Protein 4PAK (pdb70)

Foldseek 3Di:
DDQAEEEEAQFDCPFLVVLLVVLLQVLLCVLVVNSYGYYYYYNQDVHFDLNVVVCCQVPVDPKYKFKCANVCVQQVVCLLQFAWPLAPAPVLSVLCLVDDNVVVSQVSCQVRFKRFLGKAFFFQKWFFAPDEDFFLQVQAPFEEENHPNVVLQSVLSNYHYDYTPSCPLVCLQVPVGGDYMGALRRCVRVVCLVRTQYIEPLSTHTIMMTMMGNVVLVPDDPSSNVSSSVSSVSSRVSSVVRSVVSVVCRVVVSVVSHYYHHDHDNVRSVVSSVVVVVVVCVVPPPVSSVVSNVRD

Sequence (296 aa):
AAQTTRINISTAQNSHQGVAIDTFAKEVEKRTGGRYKVQTFYNAALGAERESVEAVQLGTHELTFSSSGPIPNFVPETKILDVPFLFRDKAHARAVLDGPPPIGQQELLTRFDDGKGFKALAWAENGFRHSNSSKRAVKEPGDLKGLKRTENPVHIAAYKGFGIVTTPAFSEVFTALQQGTTVDGQENPLSVIISAKFDQVQKHLTLTGHVYSPALFLNKALFDKLPAADQQAFIDAARQGAKLNRARVDEDDAKGVADLRAKGTVIDNIDKARFVAALAPVVNAQQFEKQFGKAALEQIRSSAQ

Nearest PDB structures (foldseek):
  4n8y-assembly2_B  TM=9.421E-01  e=9.929E-27  Bradyrhizobium sp. BTAi1
  4ovr-assembly2_B  TM=9.294E-01  e=2.427E-26  Xanthobacter autotrophicus Py2
  9dtl-assembly1_A  TM=9.501E-01  e=6.180E-24  Pseudomonas aeruginosa PAO1
  9dsy-assembly1_A  TM=9.178E-01  e=9.953E-24  Pseudomonas aeruginosa PAO1
  4nf0-assembly7_G  TM=9.194E-01  e=3.031E-21  Pseudomonas aeruginosa PAO1

InterPro domains:
  IPR004682 TRAP transporter solute receptor, DctP family [PIRSF006470] (29-334)
  IPR004682 TRAP transporter solute receptor, DctP family [TIGR00787] (44-294)
  IPR018389 TRAP transporter solute receptor DctP [PF03480] (43-322)
  IPR018389 TRAP transporter solute receptor DctP [PTHR33376] (13-334)
  IPR038404 TRAP transporter solute receptor DctP superfamily [G3DSA:3.40.190.170] (33-335)

Structure (mmCIF, N/CA/C/O backbone):
data_4PAK
#
_entry.id   4PAK
#
_cell.length_a   78.023
_cell.length_b   78.023
_cell.length_c   110.477
_cell.angle_alpha   90.000
_cell.angle_beta   90.000
_cell.angle_gamma   120.000
#
_symmetry.space_group_name_H-M   'P 32 2 1'
#
loop_
_entity.id
_entity.type
_entity.pdbx_description
1 polymer 'TRAP dicarboxylate transporter, DctP subunit'
2 non-polymer 'SULFATE ION'
3 non-polymer PANTOATE
4 water water
#
loop_
_atom_site.group_PDB
_atom_site.id
_atom_site.type_symbol
_atom_site.label_atom_id
_atom_site.label_alt_id
_atom_site.label_comp_id
_atom_site.label_asym_id
_atom_site.label_entity_id
_atom_site.label_seq_id
_atom_site.pdbx_PDB_ins_code
_atom_site.Cartn_x
_atom_site.Cartn_y
_atom_site.Cartn_z
_atom_site.occupancy
_atom_site.B_iso_or_equiv
_atom_site.auth_seq_id
_atom_site.auth_comp_id
_atom_site.auth_asym_id
_atom_site.auth_atom_id
_atom_site.pdbx_PDB_model_num
ATOM 17 N N . ALA A 1 24 ? -33.463 45.168 45.958 1.00 36.06 33 ALA A N 1
ATOM 18 C CA . ALA A 1 24 ? -32.365 46.129 45.921 1.00 35.84 33 ALA A CA 1
ATOM 19 C C . ALA A 1 24 ? -31.394 45.832 44.784 1.00 35.69 33 ALA A C 1
ATOM 20 O O . ALA A 1 24 ? -30.998 44.685 44.571 1.00 32.97 33 ALA A O 1
ATOM 27 N N . ALA A 1 25 ? -31.009 46.878 44.060 1.00 30.33 34 ALA A N 1
ATOM 28 C CA . ALA A 1 25 ? -30.055 46.736 42.972 1.00 32.91 34 ALA A CA 1
ATOM 29 C C . ALA A 1 25 ? -28.689 46.354 43.526 1.00 28.66 34 ALA A C 1
ATOM 30 O O . ALA A 1 25 ? -28.272 46.843 44.578 1.00 30.15 34 ALA A O 1
ATOM 37 N N . GLN A 1 26 ? -28.035 45.424 42.863 1.00 26.24 35 GLN A N 1
ATOM 38 C CA . GLN A 1 26 ? -26.640 45.102 43.108 1.00 21.37 35 GLN A CA 1
ATOM 39 C C . GLN A 1 26 ? -25.831 46.411 43.024 1.00 24.92 35 GLN A C 1
ATOM 40 O O . GLN A 1 26 ? -26.052 47.194 42.130 1.00 27.91 35 GLN A O 1
ATOM 48 N N . THR A 1 27 ? -24.932 46.653 43.994 1.00 17.74 36 THR A N 1
ATOM 49 C CA . THR A 1 27 ? -24.034 47.797 43.959 1.00 17.91 36 THR A CA 1
ATOM 50 C C . THR A 1 27 ? -22.771 47.390 43.232 1.00 15.01 36 THR A C 1
ATOM 51 O O . THR A 1 27 ? -22.142 46.395 43.580 1.00 17.49 36 THR A O 1
ATOM 62 N N . THR A 1 28 ? -22.398 48.163 42.223 1.00 16.05 37 THR A N 1
ATOM 63 C CA . THR A 1 28 ? -21.189 47.897 41.464 1.00 16.01 37 THR A CA 1
ATOM 64 C C . THR A 1 28 ? -20.133 48.941 41.796 1.00 16.39 37 THR A C 1
ATOM 65 O O . THR A 1 28 ? -20.420 50.137 41.867 1.00 17.78 37 THR A O 1
ATOM 93 N N . ARG A 1 30 ? -15.660 49.780 41.205 1.00 9.80 39 ARG A N 1
ATOM 94 C CA . ARG A 1 30 ? -14.572 49.594 40.259 1.00 9.24 39 ARG A CA 1
ATOM 95 C C . ARG A 1 30 ? -13.249 49.573 41.000 1.00 8.53 39 ARG A C 1
ATOM 96 O O . ARG A 1 30 ? -13.038 50.367 41.923 1.00 9.00 39 ARG A O 1
ATOM 117 N N . ILE A 1 31 ? -12.361 48.680 40.574 1.00 8.06 40 ILE A N 1
ATOM 118 C CA . ILE A 1 31 ? -11.003 48.600 41.095 1.00 7.39 40 ILE A CA 1
ATOM 119 C C . ILE A 1 31 ? -10.060 48.504 39.906 1.00 7.04 40 ILE A C 1
ATOM 120 O O . ILE A 1 31 ? -10.385 47.860 38.890 1.00 7.47 40 ILE A O 1
ATOM 136 N N . ASN A 1 32 ? -8.898 49.143 40.019 1.00 6.55 41 ASN A N 1
ATOM 137 C CA . ASN A 1 32 ? -7.914 49.110 38.934 1.00 6.21 41 ASN A CA 1
ATOM 138 C C . ASN A 1 32 ? -6.507 48.853 39.433 1.00 5.49 41 ASN A C 1
ATOM 139 O O . ASN A 1 32 ? -6.215 48.956 40.628 1.00 6.00 41 ASN A O 1
ATOM 150 N N . ILE A 1 33 ? -5.649 48.524 38.466 1.00 5.35 42 ILE A N 1
ATOM 151 C CA . ILE A 1 33 ? -4.220 48.342 38.633 1.00 4.91 42 ILE A CA 1
ATOM 152 C C . ILE A 1 33 ? -3.513 48.921 37.410 1.00 5.41 42 ILE A C 1
ATOM 153 O O . ILE A 1 33 ? -4.121 49.178 36.370 1.00 5.89 42 ILE A O 1
ATOM 169 N N . SER A 1 34 ? -2.202 49.069 37.552 1.00 5.11 43 SER A N 1
ATOM 170 C CA . SER A 1 34 ? -1.347 49.581 36.488 1.00 5.38 43 SER A CA 1
ATOM 171 C C . SER A 1 34 ? -0.711 48.479 35.656 1.00 6.31 43 SER A C 1
ATOM 172 O O . SER A 1 34 ? -0.075 48.788 34.638 1.00 7.23 43 SER A O 1
ATOM 180 N N . THR A 1 35 ? -0.935 47.228 36.032 1.00 6.00 44 THR A N 1
ATOM 181 C CA . THR A 1 35 ? -0.318 46.070 35.393 1.00 6.33 44 THR A CA 1
ATOM 182 C C . THR A 1 35 ? -1.390 45.245 34.674 1.00 5.29 44 THR A C 1
ATOM 183 O O . THR A 1 35 ? -2.576 45.574 34.660 1.00 6.56 44 THR A O 1
ATOM 194 N N . ALA A 1 36 ? -0.951 44.165 34.047 1.00 6.22 45 ALA A N 1
ATOM 195 C CA . ALA A 1 36 ? -1.811 43.350 33.194 1.00 7.17 45 ALA A CA 1
ATOM 196 C C . ALA A 1 36 ? -2.769 42.469 33.995 1.00 6.61 45 ALA A C 1
ATOM 197 O O . ALA A 1 36 ? -2.490 42.083 35.108 1.00 7.09 45 ALA A O 1
ATOM 204 N N . GLN A 1 37 ? -3.894 42.114 33.398 1.00 7.72 46 GLN A N 1
ATOM 205 C CA . GLN A 1 37 ? -4.743 41.108 34.005 1.00 7.51 46 GLN A CA 1
ATOM 206 C C . GLN A 1 37 ? -3.940 39.820 34.239 1.00 8.02 46 GLN A C 1
ATOM 207 O O . GLN A 1 37 ? -4.061 39.185 35.291 1.00 8.46 46 GLN A O 1
ATOM 221 N N . ASN A 1 38 ? -3.120 39.431 33.265 1.00 8.01 47 ASN A N 1
ATOM 222 C CA . ASN A 1 38 ? -2.270 38.255 33.431 1.00 8.19 47 ASN A CA 1
ATOM 223 C C . ASN A 1 38 ? -0.984 38.642 34.153 1.00 8.42 47 ASN A C 1
ATOM 224 O O . ASN A 1 38 ? 0.081 38.768 33.560 1.00 8.93 47 ASN A O 1
ATOM 235 N N . SER A 1 39 ? -1.114 38.872 35.453 1.00 6.70 48 SER A N 1
ATOM 236 C CA . SER A 1 39 ? 0.002 39.220 36.324 1.00 6.62 48 SER A CA 1
ATOM 237 C C . SER A 1 39 ? -0.397 38.932 37.751 1.00 6.33 48 SER A C 1
ATOM 238 O O . SER A 1 39 ? -1.559 38.622 38.050 1.00 6.98 48 SER A O 1
ATOM 246 N N . HIS A 1 40 ? 0.585 39.017 38.630 1.00 6.45 49 HIS A N 1
ATOM 247 C CA . HIS A 1 40 ? 0.344 38.893 40.055 1.00 5.61 49 HIS A CA 1
ATOM 248 C C . HIS A 1 40 ? -0.723 39.857 40.601 1.00 6.32 49 HIS A C 1
ATOM 249 O O . HIS A 1 40 ? -1.448 39.521 41.529 1.00 6.67 49 HIS A O 1
ATOM 264 N N . GLN A 1 41 ? -0.799 41.061 40.049 1.00 4.85 50 GLN A N 1
ATOM 265 C CA . GLN A 1 41 ? -1.770 42.045 40.510 1.00 5.22 50 GLN A CA 1
ATOM 266 C C . GLN A 1 41 ? -3.140 41.842 39.880 1.00 5.75 50 GLN A C 1
ATOM 267 O O . GLN A 1 41 ? -4.164 42.122 40.509 1.00 6.87 50 GLN A O 1
ATOM 281 N N . GLY A 1 42 ? -3.171 41.334 38.660 1.00 5.98 51 GLY A N 1
ATOM 282 C CA . GLY A 1 42 ? -4.414 40.932 38.035 1.00 6.15 51 GLY A CA 1
ATOM 283 C C . GLY A 1 42 ? -5.057 39.800 38.805 1.00 7.38 51 GLY A C 1
ATOM 284 O O . GLY A 1 42 ? -6.253 39.805 39.060 1.00 7.53 51 GLY A O 1
ATOM 288 N N . VAL A 1 43 ? -4.254 38.823 39.215 1.00 7.40 52 VAL A N 1
ATOM 289 C CA . VAL A 1 43 ? -4.747 37.765 40.084 1.00 7.38 52 VAL A CA 1
ATOM 290 C C . VAL A 1 43 ? -5.313 38.341 41.376 1.00 6.76 52 VAL A C 1
ATOM 291 O O . VAL A 1 43 ? -6.374 37.940 41.844 1.00 7.94 52 VAL A O 1
ATOM 304 N N . ALA A 1 44 ? -4.615 39.319 41.937 1.00 6.61 53 ALA A N 1
ATOM 305 C CA . ALA A 1 44 ? -5.056 39.921 43.181 1.00 6.13 53 ALA A CA 1
ATOM 306 C C . ALA A 1 44 ? -6.454 40.508 43.041 1.00 6.17 53 ALA A C 1
ATOM 307 O O . ALA A 1 44 ? -7.340 40.229 43.850 1.00 6.82 53 ALA A O 1
ATOM 314 N N . ILE A 1 45 ? -6.651 41.342 42.033 1.00 6.12 54 ILE A N 1
ATOM 315 C CA . ILE A 1 45 ? -7.928 42.047 41.945 1.00 6.41 54 ILE A CA 1
ATOM 316 C C . ILE A 1 45 ? -9.031 41.157 41.413 1.00 7.13 54 ILE A C 1
ATOM 317 O O . ILE A 1 45 ? -10.181 41.307 41.822 1.00 7.63 54 ILE A O 1
ATOM 333 N N . ASP A 1 46 ? -8.711 40.229 40.523 1.00 7.27 55 ASP A N 1
ATOM 334 C CA . ASP A 1 46 ? -9.740 39.308 40.046 1.00 8.09 55 ASP A CA 1
ATOM 335 C C . ASP A 1 46 ? -10.223 38.409 41.177 1.00 8.59 55 ASP A C 1
ATOM 336 O O . ASP A 1 46 ? -11.403 38.116 41.282 1.00 9.28 55 ASP A O 1
ATOM 345 N N . THR A 1 47 ? -9.298 37.972 42.032 1.00 8.31 56 THR A N 1
ATOM 346 C CA . THR A 1 47 ? -9.658 37.130 43.166 1.00 8.88 56 THR A CA 1
ATOM 347 C C . THR A 1 47 ? -10.511 37.928 44.136 1.00 9.02 56 THR A C 1
ATOM 348 O O . THR A 1 47 ? -11.549 37.470 44.610 1.00 9.75 56 THR A O 1
ATOM 359 N N . PHE A 1 48 ? -10.060 39.142 44.436 1.00 8.37 57 PHE A N 1
ATOM 360 C CA . PHE A 1 48 ? -10.829 40.043 45.293 1.00 8.53 57 PHE A CA 1
ATOM 361 C C . PHE A 1 48 ? -12.258 40.213 44.786 1.00 9.07 57 PHE A C 1
ATOM 362 O O . PHE A 1 48 ? -13.212 40.101 45.552 1.00 9.65 57 PHE A O 1
ATOM 379 N N . ALA A 1 49 ? -12.405 40.488 43.489 1.00 8.95 58 ALA A N 1
ATOM 380 C CA . ALA A 1 49 ? -13.726 40.749 42.934 1.00 9.48 58 ALA A CA 1
ATOM 381 C C . ALA A 1 49 ? -14.614 39.512 43.061 1.00 10.32 58 ALA A C 1
ATOM 382 O O . ALA A 1 49 ? -15.781 39.605 43.454 1.00 10.87 58 ALA A O 1
ATOM 389 N N . LYS A 1 50 ? -14.061 38.351 42.744 1.00 10.48 59 LYS A N 1
ATOM 390 C CA . LYS A 1 50 ? -14.817 37.107 42.861 1.00 11.39 59 LYS A CA 1
ATOM 391 C C . LYS A 1 50 ? -15.263 36.847 44.309 1.00 11.80 59 LYS A C 1
ATOM 392 O O . LYS A 1 50 ? -16.398 36.456 44.574 1.00 12.58 59 LYS A O 1
ATOM 411 N N . GLU A 1 51 ? -14.357 37.084 45.249 1.00 11.34 60 GLU A N 1
ATOM 412 C CA . GLU A 1 51 ? -14.651 36.876 46.660 1.00 11.80 60 GLU A CA 1
ATOM 413 C C . GLU A 1 51 ? -15.669 37.871 47.220 1.00 11.93 60 GLU A C 1
ATOM 414 O O . GLU A 1 51 ? -16.499 37.500 48.044 1.00 12.84 60 GLU A O 1
ATOM 426 N N . VAL A 1 52 ? -15.625 39.125 46.777 1.00 11.32 61 VAL A N 1
ATOM 427 C CA . VAL A 1 52 ? -16.586 40.095 47.265 1.00 11.52 61 VAL A CA 1
ATOM 428 C C . VAL A 1 52 ? -17.977 39.648 46.855 1.00 12.27 61 VAL A C 1
ATOM 429 O O . VAL A 1 52 ? -18.901 39.668 47.653 1.00 12.98 61 VAL A O 1
ATOM 442 N N . GLU A 1 53 ? -18.131 39.261 45.597 1.00 12.31 62 GLU A N 1
ATOM 443 C CA . GLU A 1 53 ? -19.442 38.864 45.110 1.00 14.24 62 GLU A CA 1
ATOM 444 C C . GLU A 1 53 ? -19.958 37.635 45.865 1.00 13.93 62 GLU A C 1
ATOM 445 O O . GLU A 1 53 ? -21.126 37.574 46.254 1.00 15.65 62 GLU A O 1
ATOM 457 N N . LYS A 1 54 ? -19.080 36.670 46.099 1.00 14.30 63 LYS A N 1
ATOM 458 C CA . LYS A 1 54 ? -19.448 35.458 46.821 1.00 16.13 63 LYS A CA 1
ATOM 459 C C . LYS A 1 54 ? -19.822 35.767 48.270 1.00 15.20 63 LYS A C 1
ATOM 460 O O . LYS A 1 54 ? -20.862 35.330 48.755 1.00 17.80 63 LYS A O 1
ATOM 479 N N . ARG A 1 55 ? -18.975 36.524 48.957 1.00 15.53 64 ARG A N 1
ATOM 480 C CA . ARG A 1 55 ? -19.115 36.734 50.396 1.00 15.89 64 ARG A CA 1
ATOM 481 C C . ARG A 1 55 ? -20.216 37.729 50.755 1.00 16.84 64 ARG A C 1
ATOM 482 O O . ARG A 1 55 ? -20.595 37.838 51.923 1.00 19.23 64 ARG A O 1
ATOM 503 N N . THR A 1 56 ? -20.735 38.451 49.766 1.00 17.29 65 THR A N 1
ATOM 504 C CA . THR A 1 56 ? -21.812 39.400 50.020 1.00 16.70 65 THR A CA 1
ATOM 505 C C . THR A 1 56 ? -23.119 38.905 49.430 1.00 19.16 65 THR A C 1
ATOM 506 O O . THR A 1 56 ? -24.038 39.686 49.226 1.00 19.07 65 THR A O 1
ATOM 517 N N . GLY A 1 57 ? -23.194 37.610 49.144 1.00 21.42 66 GLY A N 1
ATOM 518 C CA . GLY A 1 57 ? -24.399 37.023 48.586 1.00 20.29 66 GLY A CA 1
ATOM 519 C C . GLY A 1 57 ? -24.847 37.718 47.315 1.00 21.43 66 GLY A C 1
ATOM 520 O O . GLY A 1 57 ? -26.046 37.814 47.045 1.00 22.92 66 GLY A O 1
ATOM 524 N N . GLY A 1 58 ? -23.886 38.224 46.549 1.00 22.26 67 GLY A N 1
ATOM 525 C CA . GLY A 1 58 ? -24.161 38.863 45.275 1.00 19.83 67 GLY A CA 1
ATOM 526 C C . GLY A 1 58 ? -24.597 40.313 45.371 1.00 19.18 67 GLY A C 1
ATOM 527 O O . GLY A 1 58 ? -24.871 40.943 44.355 1.00 22.64 67 GLY A O 1
ATOM 531 N N . ARG A 1 59 ? -24.660 40.853 46.583 1.00 18.76 68 ARG A N 1
ATOM 532 C CA . ARG A 1 59 ? -25.142 42.221 46.775 1.00 16.46 68 ARG A CA 1
ATOM 533 C C . ARG A 1 59 ? -24.140 43.284 46.303 1.00 18.01 68 ARG A C 1
ATOM 534 O O . ARG A 1 59 ? -24.533 44.406 45.956 1.00 17.50 68 ARG A O 1
ATOM 555 N N . TYR A 1 60 ? -22.854 42.935 46.294 1.00 14.44 69 TYR A N 1
ATOM 556 C CA . TYR A 1 60 ? -21.817 43.812 45.755 1.00 15.07 69 TYR A CA 1
ATOM 557 C C . TYR A 1 60 ? -21.077 43.119 44.623 1.00 18.29 69 TYR A C 1
ATOM 558 O O . TYR A 1 60 ? -20.830 41.917 44.678 1.00 19.77 69 TYR A O 1
ATOM 576 N N . LYS A 1 61 ? -20.739 43.890 43.596 1.00 16.37 70 LYS A N 1
ATOM 577 C CA . LYS A 1 61 ? -19.938 43.404 42.480 1.00 16.59 70 LYS A CA 1
ATOM 578 C C . LYS A 1 61 ? -18.823 44.400 42.216 1.00 14.66 70 LYS A C 1
ATOM 579 O O . LYS A 1 61 ? -19.022 45.612 42.329 1.00 17.44 70 LYS A O 1
ATOM 598 N N . VAL A 1 62 ? -17.656 43.890 41.846 1.00 11.92 71 VAL A N 1
ATOM 599 C CA . VAL A 1 62 ? -16.510 44.738 41.595 1.00 10.61 71 VAL A CA 1
ATOM 600 C C . VAL A 1 62 ? -16.016 44.507 40.174 1.00 11.80 71 VAL A C 1
ATOM 601 O O . VAL A 1 62 ? -15.662 43.381 39.810 1.00 14.24 71 VAL A O 1
ATOM 614 N N . GLN A 1 63 ? -16.062 45.563 39.371 1.00 10.02 72 GLN A N 1
ATOM 615 C CA . GLN A 1 63 ? -15.537 45.535 38.007 1.00 10.02 72 GLN A CA 1
ATOM 616 C C . GLN A 1 63 ? -14.050 45.837 38.043 1.00 9.23 72 GLN A C 1
ATOM 617 O O . GLN A 1 63 ? -13.626 46.772 38.723 1.00 9.24 72 GLN A O 1
ATOM 631 N N . THR A 1 64 ? -13.273 45.061 37.295 1.00 9.06 73 THR A N 1
ATOM 632 C CA . THR A 1 64 ? -11.827 45.144 37.303 1.00 8.32 73 THR A CA 1
ATOM 633 C C . THR A 1 64 ? -11.277 45.813 36.028 1.00 8.33 73 THR A C 1
ATOM 634 O O . THR A 1 64 ? -11.746 45.574 34.925 1.00 9.64 73 THR A O 1
ATOM 645 N N . PHE A 1 65 ? -10.260 46.644 36.224 1.00 7.74 74 PHE A N 1
ATOM 646 C CA . PHE A 1 65 ? -9.613 47.440 35.175 1.00 7.74 74 PHE A CA 1
ATOM 647 C C . PHE A 1 65 ? -8.113 47.258 35.298 1.00 6.95 74 PHE A C 1
ATOM 648 O O . PHE A 1 65 ? -7.577 47.182 36.409 1.00 7.03 74 PHE A O 1
ATOM 665 N N . TYR A 1 66 ? -7.440 47.210 34.149 1.00 6.94 75 TYR A N 1
ATOM 666 C CA . TYR A 1 66 ? -6.042 46.816 34.086 1.00 6.60 75 TYR A CA 1
ATOM 667 C C . TYR A 1 66 ? -5.227 47.820 33.279 1.00 6.51 75 TYR A C 1
ATOM 668 O O . TYR A 1 66 ? -5.764 48.698 32.593 1.00 6.97 75 TYR A O 1
ATOM 686 N N . ASN A 1 67 ? -3.912 47.683 33.372 1.00 6.19 76 ASN A N 1
ATOM 687 C CA . ASN A 1 67 ? -2.998 48.455 32.518 1.00 6.23 76 ASN A CA 1
ATOM 688 C C . ASN A 1 67 ? -3.251 49.955 32.616 1.00 6.40 76 ASN A C 1
ATOM 689 O O . ASN A 1 67 ? -3.167 50.675 31.625 1.00 7.54 76 ASN A O 1
ATOM 700 N N . ALA A 1 68 ? -3.518 50.397 33.841 1.00 5.95 77 ALA A N 1
ATOM 701 C CA . ALA A 1 68 ? -3.714 51.815 34.177 1.00 5.96 77 ALA A CA 1
ATOM 702 C C . ALA A 1 68 ? -4.939 52.451 33.544 1.00 6.45 77 ALA A C 1
ATOM 703 O O . ALA A 1 68 ? -5.058 53.682 33.496 1.00 7.08 77 ALA A O 1
ATOM 710 N N . ALA A 1 69 ? -5.898 51.645 33.107 1.00 6.69 78 ALA A N 1
ATOM 711 C CA . ALA A 1 69 ? -7.234 52.178 32.908 1.00 7.10 78 ALA A CA 1
ATOM 712 C C . ALA A 1 69 ? -7.686 52.764 34.251 1.00 6.95 78 ALA A C 1
ATOM 713 O O . ALA A 1 69 ? -7.438 52.185 35.310 1.00 7.45 78 ALA A O 1
ATOM 720 N N . LEU A 1 70 ? -8.321 53.931 34.181 1.00 7.47 79 LEU A N 1
ATOM 721 C CA . LEU A 1 70 ? -8.745 54.728 35.351 1.00 8.16 79 LEU A CA 1
ATOM 722 C C . LEU A 1 70 ? -7.564 55.379 36.068 1.00 9.86 79 LEU A C 1
ATOM 723 O O . LEU A 1 70 ? -7.739 55.955 37.154 1.00 12.99 79 LEU A O 1
ATOM 739 N N . GLY A 1 71 ? -6.367 55.266 35.504 1.00 7.10 80 GLY A N 1
ATOM 740 C CA . GLY A 1 71 ? -5.190 55.932 36.024 1.00 7.10 80 GLY A CA 1
ATOM 741 C C . GLY A 1 71 ? -4.079 54.985 36.432 1.00 6.06 80 GLY A C 1
ATOM 742 O O . GLY A 1 71 ? -4.337 53.835 36.783 1.00 6.34 80 GLY A O 1
ATOM 746 N N . ALA A 1 72 ? -2.835 55.464 36.410 1.00 5.80 81 ALA A N 1
ATOM 747 C CA . ALA A 1 72 ? -1.728 54.743 37.014 1.00 5.94 81 ALA A CA 1
ATOM 748 C C . ALA A 1 72 ? -1.767 54.932 38.541 1.00 5.53 81 ALA A C 1
ATOM 749 O O . ALA A 1 72 ? -2.743 55.470 39.067 1.00 5.98 81 ALA A O 1
ATOM 756 N N . GLU A 1 73 ? -0.760 54.478 39.261 1.00 4.92 82 GLU A N 1
ATOM 757 C CA . GLU A 1 73 ? -0.948 54.292 40.694 1.00 4.73 82 GLU A CA 1
ATOM 758 C C . GLU A 1 73 ? -1.173 55.578 41.488 1.00 5.10 82 GLU A C 1
ATOM 759 O O . GLU A 1 73 ? -2.109 55.637 42.293 1.00 5.61 82 GLU A O 1
ATOM 771 N N . ARG A 1 74 ? -0.342 56.600 41.299 1.00 4.91 83 ARG A N 1
ATOM 772 C CA . ARG A 1 74 ? -0.513 57.824 42.090 1.00 5.62 83 ARG A CA 1
ATOM 773 C C . ARG A 1 74 ? -1.883 58.438 41.819 1.00 5.70 83 ARG A C 1
ATOM 774 O O . ARG A 1 74 ? -2.612 58.798 42.742 1.00 6.31 83 ARG A O 1
ATOM 795 N N . GLU A 1 75 ? -2.230 58.584 40.546 1.00 5.50 84 GLU A N 1
ATOM 796 C CA . GLU A 1 75 ? -3.527 59.122 40.169 1.00 6.62 84 GLU A CA 1
ATOM 797 C C . GLU A 1 75 ? -4.677 58.300 40.766 1.00 5.85 84 GLU A C 1
ATOM 798 O O . GLU A 1 75 ? -5.699 58.855 41.150 1.00 6.39 84 GLU A O 1
ATOM 810 N N . SER A 1 76 ? -4.509 56.987 40.805 1.00 5.88 85 SER A N 1
ATOM 811 C CA . SER A 1 76 ? -5.558 56.103 41.297 1.00 5.93 85 SER A CA 1
ATOM 812 C C . SER A 1 76 ? -5.733 56.204 42.809 1.00 6.19 85 SER A C 1
ATOM 813 O O . SER A 1 76 ? -6.852 56.182 43.300 1.00 6.62 85 SER A O 1
ATOM 821 N N . VAL A 1 77 ? -4.631 56.288 43.542 1.00 5.32 86 VAL A N 1
ATOM 822 C CA . VAL A 1 77 ? -4.700 56.455 44.979 1.00 5.48 86 VAL A CA 1
ATOM 823 C C . VAL A 1 77 ? -5.383 57.786 45.281 1.00 6.12 86 VAL A C 1
ATOM 824 O O . VAL A 1 77 ? -6.267 57.865 46.127 1.00 6.22 86 VAL A O 1
ATOM 837 N N . GLU A 1 78 ? -5.016 58.834 44.554 1.00 5.75 87 GLU A N 1
ATOM 838 C CA . GLU A 1 78 ? -5.684 60.121 44.685 1.00 6.34 87 GLU A CA 1
ATOM 839 C C . GLU A 1 78 ? -7.176 60.006 44.380 1.00 6.41 87 GLU A C 1
ATOM 840 O O . GLU A 1 78 ? -8.009 60.593 45.080 1.00 7.15 87 GLU A O 1
ATOM 852 N N . ALA A 1 79 ? -7.511 59.271 43.318 1.00 6.95 88 ALA A N 1
ATOM 853 C CA . ALA A 1 79 ? -8.904 59.105 42.901 1.00 7.84 88 ALA A CA 1
ATOM 854 C C . ALA A 1 79 ? -9.732 58.397 43.978 1.00 7.75 88 ALA A C 1
ATOM 855 O O . ALA A 1 79 ? -10.870 58.772 44.243 1.00 8.82 88 ALA A O 1
ATOM 862 N N . VAL A 1 80 ? -9.168 57.357 44.578 1.00 6.87 89 VAL A N 1
ATOM 863 C CA . VAL A 1 80 ? -9.839 56.652 45.649 1.00 6.77 89 VAL A CA 1
ATOM 864 C C . VAL A 1 80 ? -10.028 57.569 46.855 1.00 7.46 89 VAL A C 1
ATOM 865 O O . VAL A 1 80 ? -11.092 57.573 47.480 1.00 8.43 89 VAL A O 1
ATOM 878 N N . GLN A 1 81 ? -9.021 58.371 47.168 1.00 7.08 90 GLN A N 1
ATOM 879 C CA . GLN A 1 81 ? -9.140 59.335 48.244 1.00 7.49 90 GLN A CA 1
ATOM 880 C C . GLN A 1 81 ? -10.250 60.354 47.949 1.00 8.80 90 GLN A C 1
ATOM 881 O O . GLN A 1 81 ? -11.055 60.671 48.828 1.00 10.11 90 GLN A O 1
ATOM 895 N N . LEU A 1 82 ? -10.322 60.836 46.710 1.00 8.13 91 LEU A N 1
ATOM 896 C CA . LEU A 1 82 ? -11.379 61.764 46.291 1.00 9.06 91 LEU A CA 1
ATOM 897 C C . LEU A 1 82 ? -12.750 61.100 46.231 1.00 10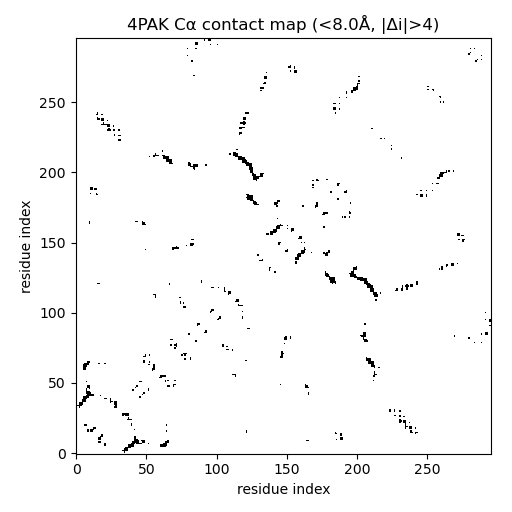.98 91 LEU A C 1
ATOM 898 O O . LEU A 1 82 ? -13.782 61.768 46.364 1.00 13.30 91 LEU A O 1
ATOM 914 N N . GLY A 1 83 ? -12.753 59.795 45.979 1.00 9.46 92 GLY A N 1
ATOM 915 C CA . GLY A 1 83 ? -13.981 59.054 45.762 1.00 11.36 92 GLY A CA 1
ATOM 916 C C . GLY A 1 83 ? -14.464 58.988 44.321 1.00 12.04 92 GLY A C 1
ATOM 917 O O . GLY A 1 83 ? -15.606 58.590 44.089 1.00 15.96 92 GLY A O 1
ATOM 921 N N . THR A 1 84 ? -13.632 59.349 43.352 1.00 12.86 93 THR A N 1
ATOM 922 C CA . THR A 1 84 ? -14.074 59.289 41.960 1.00 14.75 93 THR A CA 1
ATOM 923 C C . THR A 1 84 ? -14.165 57.849 41.434 1.00 12.63 93 THR A C 1
ATOM 924 O O . THR A 1 84 ? -14.958 57.565 40.548 1.00 15.95 93 THR A O 1
ATOM 935 N N . HIS A 1 85 ? -13.355 56.934 41.965 1.00 12.05 94 HIS A N 1
ATOM 936 C CA . HIS A 1 85 ? -13.748 55.526 41.958 1.00 11.73 94 HIS A CA 1
ATOM 937 C C . HIS A 1 85 ? -13.429 54.926 43.321 1.00 10.35 94 HIS A C 1
ATOM 938 O O . HIS A 1 85 ? -12.852 55.576 44.159 1.00 11.23 94 HIS A O 1
ATOM 953 N N . GLU A 1 86 ? -13.870 53.710 43.557 1.00 9.22 95 GLU A N 1
ATOM 954 C CA . GLU A 1 86 ? -14.033 53.224 44.916 1.00 8.22 95 GLU A CA 1
ATOM 955 C C . GLU A 1 86 ? -12.798 52.541 45.489 1.00 7.49 95 GLU A C 1
ATOM 956 O O . GLU A 1 86 ? -12.560 52.620 46.693 1.00 8.14 95 GLU A O 1
ATOM 968 N N . LEU A 1 87 ? -12.032 51.873 44.630 1.00 7.02 96 LEU A N 1
ATOM 969 C CA . LEU A 1 87 ? -10.995 50.942 45.053 1.00 6.34 96 LEU A CA 1
ATOM 970 C C . LEU A 1 87 ? -9.803 51.014 44.130 1.00 7.04 96 LEU A C 1
ATOM 971 O O . LEU A 1 87 ? -9.950 51.260 42.936 1.00 7.05 96 LEU A O 1
ATOM 987 N N . THR A 1 88 ? -8.618 50.745 44.658 1.00 5.73 97 THR A N 1
ATOM 988 C CA . THR A 1 88 ? -7.480 50.515 43.804 1.00 6.03 97 THR A CA 1
ATOM 989 C C . THR A 1 88 ? -6.550 49.535 44.502 1.00 5.42 97 THR A C 1
ATOM 990 O O . THR A 1 88 ? -6.612 49.355 45.725 1.00 6.15 97 THR A O 1
ATOM 1001 N N . PHE A 1 89 ? -5.720 48.872 43.719 1.00 5.12 98 PHE A N 1
ATOM 1002 C CA . PHE A 1 89 ? -4.662 48.013 44.220 1.00 5.46 98 PHE A CA 1
ATOM 1003 C C . PHE A 1 89 ? -3.368 48.633 43.723 1.00 5.08 98 PHE A C 1
ATOM 1004 O O . PHE A 1 89 ? -3.196 48.807 42.514 1.00 5.85 98 PHE A O 1
ATOM 1021 N N . SER A 1 90 ? -2.488 48.997 44.652 1.00 5.73 99 SER A N 1
ATOM 1022 C CA . SER A 1 90 ? -1.284 49.729 44.318 1.00 5.57 99 SER A CA 1
ATOM 1023 C C . SER A 1 90 ? -0.111 49.178 45.095 1.00 5.80 99 SER A C 1
ATOM 1024 O O . SER A 1 90 ? -0.247 48.768 46.250 1.00 5.59 99 SER A O 1
ATOM 1032 N N . SER A 1 91 ? 1.063 49.204 44.488 1.00 4.61 100 SER A N 1
ATOM 1033 C CA . SER A 1 91 ? 2.292 49.077 45.263 1.00 5.00 100 SER A CA 1
ATOM 1034 C C . SER A 1 91 ? 2.408 50.209 46.266 1.00 4.99 100 SER A C 1
ATOM 1035 O O . SER A 1 91 ? 1.724 51.227 46.187 1.00 5.53 100 SER A O 1
ATOM 1043 N N . SER A 1 92 ? 3.347 50.043 47.189 1.00 5.31 101 SER A N 1
ATOM 1044 C CA . SER A 1 92 ? 3.634 51.093 48.159 1.00 6.48 101 SER A CA 1
ATOM 1045 C C . SER A 1 92 ? 4.323 52.295 47.524 1.00 5.91 101 SER A C 1
ATOM 1046 O O . SER A 1 92 ? 4.509 53.307 48.186 1.00 6.42 101 SER A O 1
ATOM 1054 N N . GLY A 1 93 ? 4.718 52.192 46.262 1.00 5.99 102 GLY A N 1
ATOM 1055 C CA . GLY A 1 93 ? 5.493 53.232 45.625 1.00 6.88 102 GLY A CA 1
ATOM 1056 C C . GLY A 1 93 ? 5.045 54.663 45.850 1.00 5.52 102 GLY A C 1
ATOM 1057 O O . GLY A 1 93 ? 5.782 55.481 46.391 1.00 6.70 102 GLY A O 1
ATOM 1061 N N . PRO A 1 94 ? 3.833 55.008 45.401 1.00 6.06 103 PRO A N 1
ATOM 1062 C CA . PRO A 1 94 ? 3.405 56.403 45.499 1.00 5.87 103 PRO A CA 1
ATOM 1063 C C . PRO A 1 94 ? 2.743 56.749 46.834 1.00 6.06 103 PRO A C 1
ATOM 1064 O O . PRO A 1 94 ? 2.292 57.874 47.019 1.00 6.62 103 PRO A O 1
ATOM 1075 N N . ILE A 1 95 ? 2.667 55.781 47.735 1.00 5.75 104 ILE A N 1
ATOM 1076 C CA . ILE A 1 95 ? 1.909 55.959 48.963 1.00 5.59 104 ILE A CA 1
ATOM 1077 C C . ILE A 1 95 ? 2.428 57.038 49.919 1.00 6.29 104 ILE A C 1
ATOM 1078 O O . ILE A 1 95 ? 1.605 57.727 50.516 1.00 6.67 104 ILE A O 1
ATOM 1094 N N . PRO A 1 96 ? 3.752 57.239 50.047 1.00 6.24 105 PRO A N 1
ATOM 1095 C CA . PRO A 1 96 ? 4.210 58.209 51.056 1.00 7.56 105 PRO A CA 1
ATOM 1096 C C . PRO A 1 96 ? 3.677 59.612 50.858 1.00 8.30 105 PRO A C 1
ATOM 1097 O O . PRO A 1 96 ? 3.574 60.346 51.847 1.00 9.92 105 PRO A O 1
ATOM 1108 N N . ASN A 1 97 ? 3.317 59.971 49.637 1.00 8.10 106 ASN A N 1
ATOM 1109 C CA . ASN A 1 97 ? 2.723 61.274 49.404 1.00 9.49 106 ASN A CA 1
ATOM 1110 C C . ASN A 1 97 ? 1.389 61.433 50.124 1.00 9.94 106 ASN A C 1
ATOM 1111 O O . ASN A 1 97 ? 0.974 62.562 50.437 1.00 13.43 106 ASN A O 1
ATOM 1122 N N . PHE A 1 98 ? 0.719 60.310 50.365 1.00 6.95 107 PHE A N 1
ATOM 1123 C CA . PHE A 1 98 ? -0.600 60.281 51.000 1.00 7.02 107 PHE A CA 1
ATOM 1124 C C . PHE A 1 98 ? -0.538 59.873 52.476 1.00 6.78 107 PHE A C 1
ATOM 1125 O O . PHE A 1 98 ? -1.260 60.410 53.296 1.00 7.77 107 PHE A O 1
ATOM 1142 N N . VAL A 1 99 ? 0.303 58.887 52.778 1.00 6.79 108 VAL A N 1
ATOM 1143 C CA . VAL A 1 99 ? 0.392 58.275 54.100 1.00 6.16 108 VAL A CA 1
ATOM 1144 C C . VAL A 1 99 ? 1.881 58.135 54.392 1.00 6.39 108 VAL A C 1
ATOM 1145 O O . VAL A 1 99 ? 2.514 57.190 53.943 1.00 7.59 108 VAL A O 1
ATOM 1158 N N . PRO A 1 100 ? 2.455 59.086 55.131 1.00 7.74 109 PRO A N 1
ATOM 1159 C CA . PRO A 1 100 ? 3.919 59.105 55.267 1.00 7.86 109 PRO A CA 1
ATOM 1160 C C . PRO A 1 100 ? 4.499 57.916 56.019 1.00 7.07 109 PRO A C 1
ATOM 1161 O O . PRO A 1 100 ? 5.667 57.591 55.842 1.00 7.72 109 PRO A O 1
ATOM 1172 N N . GLU A 1 101 ? 3.689 57.271 56.850 1.00 7.36 110 GLU A N 1
ATOM 1173 C CA . GLU A 1 101 ? 4.200 56.251 57.760 1.00 7.31 110 GLU A CA 1
ATOM 1174 C C . GLU A 1 101 ? 4.678 54.986 57.073 1.00 8.17 110 GLU A C 1
ATOM 1175 O O . GLU A 1 101 ? 5.387 54.189 57.694 1.00 8.39 110 GLU A O 1
ATOM 1187 N N . THR A 1 102 ? 4.332 54.775 55.812 1.00 7.08 111 THR A N 1
ATOM 1188 C CA . THR A 1 102 ? 4.769 53.563 55.122 1.00 7.81 111 THR A CA 1
ATOM 1189 C C . THR A 1 102 ? 6.213 53.619 54.616 1.00 6.86 111 THR A C 1
ATOM 1190 O O . THR A 1 102 ? 6.719 52.602 54.150 1.00 7.49 111 THR A O 1
ATOM 1201 N N . LYS A 1 103 ? 6.875 54.775 54.712 1.00 6.39 112 LYS A N 1
ATOM 1202 C CA . LYS A 1 103 ? 8.207 54.945 54.111 1.00 6.85 112 LYS A CA 1
ATOM 1203 C C . LYS A 1 103 ? 9.208 53.897 54.581 1.00 5.20 112 LYS A C 1
ATOM 1204 O O . LYS A 1 103 ? 10.058 53.481 53.811 1.00 5.97 112 LYS A O 1
ATOM 1223 N N . ILE A 1 104 ? 9.121 53.475 55.837 1.00 5.67 113 ILE A N 1
ATOM 1224 C CA . ILE A 1 104 ? 10.093 52.533 56.371 1.00 6.26 113 ILE A CA 1
ATOM 1225 C C . ILE A 1 104 ? 10.125 51.233 55.561 1.00 5.83 113 ILE A C 1
ATOM 1226 O O . ILE A 1 104 ? 11.164 50.595 55.435 1.00 6.05 113 ILE A O 1
ATOM 1242 N N . LEU A 1 105 ? 8.995 50.843 54.998 1.00 5.18 114 LEU A N 1
ATOM 1243 C CA . LEU A 1 105 ? 8.921 49.585 54.250 1.00 5.80 114 LEU A CA 1
ATOM 1244 C C . LEU A 1 105 ? 9.734 49.607 52.968 1.00 5.77 114 LEU A C 1
ATOM 1245 O O . LEU A 1 105 ? 10.026 48.542 52.409 1.00 6.09 114 LEU A O 1
ATOM 1261 N N . ASP A 1 106 ? 10.064 50.803 52.493 1.00 5.31 115 ASP A N 1
ATOM 1262 C CA . ASP A 1 106 ? 10.708 51.002 51.208 1.00 5.20 115 ASP A CA 1
ATOM 1263 C C . ASP A 1 106 ? 12.226 51.095 51.342 1.00 5.99 115 ASP A C 1
ATOM 1264 O O . ASP A 1 106 ? 12.918 51.293 50.341 1.00 7.20 115 ASP A O 1
ATOM 1273 N N . VAL A 1 107 ? 12.742 50.925 52.555 1.00 5.35 116 VAL A N 1
ATOM 1274 C CA . VAL A 1 107 ? 14.171 51.001 52.819 1.00 5.96 116 VAL A CA 1
ATOM 1275 C C . VAL A 1 107 ? 14.899 49.813 52.182 1.00 5.61 116 VAL A C 1
ATOM 1276 O O . VAL A 1 107 ? 14.499 48.651 52.342 1.00 5.75 116 VAL A O 1
ATOM 1289 N N . PRO A 1 108 ? 15.999 50.070 51.461 1.00 5.64 117 PRO A N 1
ATOM 1290 C CA . PRO A 1 108 ? 16.701 48.955 50.815 1.00 5.73 117 PRO A CA 1
ATOM 1291 C C . PRO A 1 108 ? 17.245 47.934 51.802 1.00 5.89 117 PRO A C 1
ATOM 1292 O O . PRO A 1 108 ? 17.740 48.273 52.870 1.00 6.37 117 PRO A O 1
ATOM 1303 N N . PHE A 1 109 ? 17.122 46.672 51.410 1.00 5.56 118 PHE A N 1
ATOM 1304 C CA . PHE A 1 109 ? 17.730 45.540 52.111 1.00 5.52 118 PHE A CA 1
ATOM 1305 C C . PHE A 1 109 ? 17.225 45.358 53.540 1.00 6.47 118 PHE A C 1
ATOM 1306 O O . PHE A 1 109 ? 17.853 44.679 54.342 1.00 7.90 118 PHE A O 1
ATOM 1323 N N . LEU A 1 110 ? 16.058 45.909 53.845 1.00 6.16 119 LEU A N 1
ATOM 1324 C CA . LEU A 1 110 ? 15.441 45.764 55.163 1.00 6.55 119 LEU A CA 1
ATOM 1325 C C . LEU A 1 110 ? 14.890 44.359 55.389 1.00 6.77 119 LEU A C 1
ATOM 1326 O O . LEU A 1 110 ? 14.997 43.819 56.492 1.00 7.30 119 LEU A O 1
ATOM 1342 N N . PHE A 1 111 ? 14.285 43.780 54.357 1.00 5.89 120 PHE A N 1
ATOM 1343 C CA . PHE A 1 111 ? 13.656 42.467 54.465 1.00 6.30 120 PHE A CA 1
ATOM 1344 C C . PHE A 1 111 ? 14.565 41.393 53.884 1.00 7.74 120 PHE A C 1
ATOM 1345 O O . PHE A 1 111 ? 15.075 41.544 52.773 1.00 9.03 120 PHE A O 1
ATOM 1362 N N . ARG A 1 112 ? 14.783 40.319 54.626 1.00 8.27 121 ARG A N 1
ATOM 1363 C CA . ARG A 1 112 ? 15.647 39.228 54.199 1.00 8.69 121 ARG A CA 1
ATOM 1364 C C . ARG A 1 112 ? 15.139 38.425 53.012 1.00 9.40 121 ARG A C 1
ATOM 1365 O O . ARG A 1 112 ? 15.932 37.976 52.177 1.00 11.42 121 ARG A O 1
ATOM 1386 N N . ASP A 1 113 ? 13.840 38.181 52.976 1.00 8.65 122 ASP A N 1
ATOM 1387 C CA . ASP A 1 113 ? 13.228 37.337 51.963 1.00 8.06 122 ASP A CA 1
ATOM 1388 C C . ASP A 1 113 ? 11.726 37.583 52.011 1.00 7.29 122 ASP A C 1
ATOM 1389 O O . ASP A 1 113 ? 11.246 38.363 52.835 1.00 7.86 122 ASP A O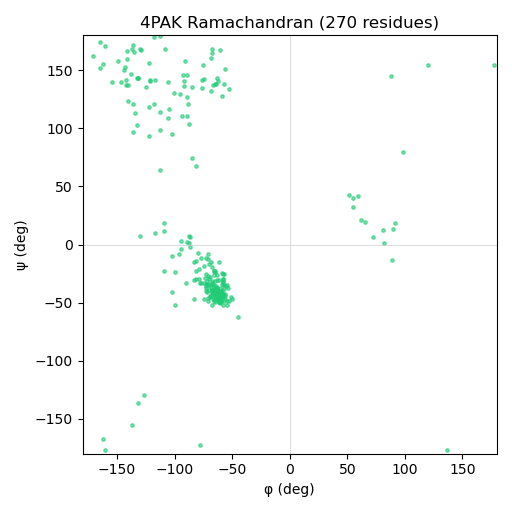 1
ATOM 1398 N N . LYS A 1 114 ? 10.991 36.990 51.079 1.00 7.83 123 LYS A N 1
ATOM 1399 C CA . LYS A 1 114 ? 9.549 37.225 51.013 1.00 8.23 123 LYS A CA 1
ATOM 1400 C C . LYS A 1 114 ? 8.820 36.731 52.258 1.00 8.29 123 LYS A C 1
ATOM 1401 O O . LYS A 1 114 ? 7.867 37.374 52.713 1.00 8.49 123 LYS A O 1
ATOM 1420 N N . ALA A 1 115 ? 9.248 35.604 52.807 1.00 9.97 124 ALA A N 1
ATOM 1421 C CA . ALA A 1 115 ? 8.606 35.089 54.017 1.00 10.73 124 ALA A CA 1
ATOM 1422 C C . ALA A 1 115 ? 8.697 36.103 55.165 1.00 9.65 124 ALA A C 1
ATOM 1423 O O . ALA A 1 115 ? 7.709 36.325 55.885 1.00 12.10 124 ALA A O 1
ATOM 1430 N N . HIS A 1 116 ? 9.860 36.714 55.337 1.00 9.69 125 HIS A N 1
ATOM 1431 C CA . HIS A 1 116 ? 10.082 37.733 56.366 1.00 11.30 125 HIS A CA 1
ATOM 1432 C C . HIS A 1 116 ? 9.145 38.906 56.139 1.00 8.65 125 HIS A C 1
ATOM 1433 O O . HIS A 1 116 ? 8.468 39.363 57.066 1.00 8.74 125 HIS A O 1
ATOM 1448 N N . ALA A 1 117 ? 9.117 39.395 54.906 1.00 8.11 126 ALA A N 1
ATOM 1449 C CA . ALA A 1 117 ? 8.323 40.567 54.600 1.00 6.73 126 ALA A CA 1
ATOM 1450 C C . ALA A 1 117 ? 6.854 40.297 54.819 1.00 6.36 126 ALA A C 1
ATOM 1451 O O . ALA A 1 117 ? 6.138 41.108 55.406 1.00 6.90 126 ALA A O 1
ATOM 1458 N N . ARG A 1 118 ? 6.385 39.160 54.331 1.00 6.59 127 ARG A N 1
ATOM 1459 C CA . ARG A 1 118 ? 4.965 38.832 54.436 1.00 7.82 127 ARG A CA 1
ATOM 1460 C C . ARG A 1 118 ? 4.564 38.668 55.893 1.00 7.60 127 ARG A C 1
ATOM 1461 O O . ARG A 1 118 ? 3.471 39.109 56.286 1.00 8.35 127 ARG A O 1
ATOM 1482 N N . ALA A 1 119 ? 5.420 38.047 56.692 1.00 7.94 128 ALA A N 1
ATOM 1483 C CA . ALA A 1 119 ? 5.127 37.864 58.110 1.00 9.31 128 ALA A CA 1
ATOM 1484 C C . ALA A 1 119 ? 5.035 39.219 58.821 1.00 8.16 128 ALA A C 1
ATOM 1485 O O . ALA A 1 119 ? 4.160 39.424 59.670 1.00 9.06 128 ALA A O 1
ATOM 1492 N N . VAL A 1 120 ? 5.956 40.129 58.511 1.00 7.30 129 VAL A N 1
ATOM 1493 C CA . VAL A 1 120 ? 5.937 41.462 59.103 1.00 7.80 129 VAL A CA 1
ATOM 1494 C C . VAL A 1 120 ? 4.644 42.178 58.746 1.00 6.88 129 VAL A C 1
ATOM 1495 O O . VAL A 1 120 ? 3.976 42.750 59.612 1.00 7.75 129 VAL A O 1
ATOM 1508 N N . LEU A 1 121 ? 4.281 42.130 57.475 1.00 5.70 130 LEU A N 1
ATOM 1509 C CA . LEU A 1 121 ? 3.108 42.860 57.041 1.00 5.71 130 LEU A CA 1
ATOM 1510 C C . LEU A 1 121 ? 1.809 42.274 57.585 1.00 5.67 130 LEU A C 1
ATOM 1511 O O . LEU A 1 121 ? 0.877 43.029 57.887 1.00 6.40 130 LEU A O 1
ATOM 1527 N N . ASP A 1 122 ? 1.730 40.954 57.728 1.00 6.61 131 ASP A N 1
ATOM 1528 C CA . ASP A 1 122 ? 0.494 40.333 58.181 1.00 6.56 131 ASP A CA 1
ATOM 1529 C C . ASP A 1 122 ? 0.322 40.450 59.686 1.00 7.68 131 ASP A C 1
ATOM 1530 O O . ASP A 1 122 ? -0.795 40.468 60.186 1.00 9.25 131 ASP A O 1
ATOM 1539 N N . GLY A 1 123 ? 1.436 40.487 60.405 1.00 7.10 132 GLY A N 1
ATOM 1540 C CA . GLY A 1 123 ? 1.436 40.564 61.854 1.00 8.85 132 GLY A CA 1
ATOM 1541 C C . GLY A 1 123 ? 1.269 41.979 62.389 1.00 7.28 132 GLY A C 1
ATOM 1542 O O . GLY A 1 123 ? 0.903 42.897 61.665 1.00 7.11 132 GLY A O 1
ATOM 1546 N N A PRO A 1 124 ? 1.581 42.162 63.679 0.19 7.21 133 PRO A N 1
ATOM 1547 N N B PRO A 1 124 ? 1.598 42.161 63.675 0.26 7.21 133 PRO A N 1
ATOM 1548 N N C PRO A 1 124 ? 1.468 42.160 63.696 0.55 8.76 133 PRO A N 1
ATOM 1549 C CA A PRO A 1 124 ? 1.263 43.404 64.392 0.19 8.20 133 PRO A CA 1
ATOM 1550 C CA B PRO A 1 124 ? 1.285 43.393 64.407 0.26 8.66 133 PRO A CA 1
ATOM 1551 C CA C PRO A 1 124 ? 1.153 43.460 64.295 0.55 7.23 133 PRO A CA 1
ATOM 1552 C C A PRO A 1 124 ? 1.901 44.648 63.788 0.19 6.98 133 PRO A C 1
ATOM 1553 C C B PRO A 1 124 ? 1.911 44.643 63.806 0.26 7.13 133 PRO A C 1
ATOM 1554 C C C PRO A 1 124 ? 1.873 44.666 63.710 0.55 6.90 133 PRO A C 1
ATOM 1555 O O A PRO A 1 124 ? 1.308 45.721 63.856 0.19 6.87 133 PRO A O 1
ATOM 1556 O O B PRO A 1 124 ? 1.318 45.713 63.892 0.26 6.88 133 PRO A O 1
ATOM 1557 O O C PRO A 1 124 ? 1.306 45.748 63.734 0.55 7.04 133 PRO A O 1
ATOM 1588 N N . ILE A 1 125 ? 3.085 44.511 63.209 1.00 7.48 134 ILE A N 1
ATOM 1589 C CA . ILE A 1 125 ? 3.783 45.657 62.648 1.00 7.11 134 ILE A CA 1
ATOM 1590 C C . ILE A 1 125 ? 3.012 46.191 61.431 1.00 7.64 134 ILE A C 1
ATOM 1591 O O . ILE A 1 125 ? 2.710 47.383 61.322 1.00 6.89 134 ILE A O 1
ATOM 1608 N N . GLY A 1 126 ? 2.672 45.299 60.515 1.00 6.89 135 GLY A N 1
ATOM 1609 C CA . GLY A 1 126 ? 1.877 45.658 59.347 1.00 6.85 135 GLY A CA 1
ATOM 1610 C C . GLY A 1 126 ? 0.470 46.119 59.703 1.00 6.32 135 GLY A C 1
ATOM 1611 O O . GLY A 1 126 ? -0.068 47.028 59.078 1.00 6.07 135 GLY A O 1
ATOM 1615 N N A GLN A 1 127 ? -0.144 45.491 60.701 0.43 6.10 136 GLN A N 1
ATOM 1616 N N B GLN A 1 127 ? -0.126 45.482 60.705 0.57 6.10 136 GLN A N 1
ATOM 1617 C CA A GLN A 1 127 ? -1.460 45.946 61.119 0.43 6.74 136 GLN A CA 1
ATOM 1618 C CA B GLN A 1 127 ? -1.447 45.875 61.168 0.57 6.28 136 GLN A CA 1
ATOM 1619 C C A GLN A 1 127 ? -1.401 47.396 61.542 0.43 6.69 136 GLN A C 1
ATOM 1620 C C B GLN A 1 127 ? -1.458 47.328 61.646 0.57 6.44 136 GLN A C 1
ATOM 1621 O O A GLN A 1 127 ? -2.248 48.197 61.157 0.43 8.06 136 GLN A O 1
ATOM 1622 O O B GLN A 1 127 ? -2.394 48.070 61.373 0.57 6.30 136 GLN A O 1
ATOM 1649 N N . GLU A 1 128 ? -0.410 47.729 62.365 1.00 6.41 137 GLU A N 1
ATOM 1650 C CA . GLU A 1 128 ? -0.290 49.102 62.845 1.00 7.36 137 GLU A CA 1
ATOM 1651 C C . GLU A 1 128 ? -0.192 50.051 61.659 1.00 6.71 137 GLU A C 1
ATOM 1652 O O . GLU A 1 128 ? -0.815 51.115 61.652 1.00 7.38 137 GLU A O 1
ATOM 1665 N N . LEU A 1 129 ? 0.542 49.675 60.623 1.00 5.88 138 LEU A N 1
ATOM 1666 C CA . LEU A 1 129 ? 0.655 50.553 59.464 1.00 6.63 138 LEU A CA 1
ATOM 1667 C C . LEU A 1 129 ? -0.684 50.713 58.744 1.00 6.48 138 LEU A C 1
ATOM 1668 O O . LEU A 1 129 ? -0.989 51.806 58.247 1.00 7.54 138 LEU A O 1
ATOM 1684 N N . LEU A 1 130 ? -1.512 49.668 58.696 1.00 6.55 139 LEU A N 1
ATOM 1685 C CA . LEU A 1 130 ? -2.836 49.812 58.084 1.00 6.14 139 LEU A CA 1
ATOM 1686 C C . LEU A 1 130 ? -3.641 50.903 58.781 1.00 7.11 139 LEU A C 1
ATOM 1687 O O . LEU A 1 130 ? -4.415 51.621 58.138 1.00 7.68 139 LEU A O 1
ATOM 1703 N N . THR A 1 131 ? -3.474 51.043 60.094 1.00 7.31 140 THR A N 1
ATOM 1704 C CA . THR A 1 131 ? -4.261 52.025 60.835 1.00 8.52 140 THR A CA 1
ATOM 1705 C C . THR A 1 131 ? -3.936 53.459 60.414 1.00 7.59 140 THR A C 1
ATOM 1706 O O . THR A 1 131 ? -4.747 54.355 60.607 1.00 9.54 140 THR A O 1
ATOM 1717 N N . ARG A 1 132 ? -2.757 53.675 59.853 1.00 7.41 141 ARG A N 1
ATOM 1718 C CA . ARG A 1 132 ? -2.329 55.017 59.479 1.00 7.36 141 ARG A CA 1
ATOM 1719 C C . ARG A 1 132 ? -3.064 55.558 58.255 1.00 7.86 141 ARG A C 1
ATOM 1720 O O . ARG A 1 132 ? -2.993 56.759 57.954 1.00 8.94 141 ARG A O 1
ATOM 1741 N N . PHE A 1 133 ? -3.787 54.690 57.560 1.00 6.55 142 PHE A N 1
ATOM 1742 C CA . PHE A 1 133 ? -4.543 55.097 56.379 1.00 6.64 142 PHE A CA 1
ATOM 1743 C C . PHE A 1 133 ? -5.878 55.729 56.747 1.00 7.74 142 PHE A C 1
ATOM 1744 O O . PHE A 1 133 ? -6.434 56.495 55.964 1.00 8.29 142 PHE A O 1
ATOM 1761 N N A ASP A 1 134 ? -6.397 55.404 57.933 0.53 8.31 143 ASP A N 1
ATOM 1762 N N B ASP A 1 134 ? -6.386 55.426 57.934 0.47 8.17 143 ASP A N 1
ATOM 1763 C CA A ASP A 1 134 ? -7.724 55.860 58.348 0.53 10.22 143 ASP A CA 1
ATOM 1764 C CA B ASP A 1 134 ? -7.713 55.879 58.320 0.47 8.95 143 ASP A CA 1
ATOM 1765 C C A ASP A 1 134 ? -7.836 57.391 58.329 0.53 10.70 143 ASP A C 1
ATOM 1766 C C B ASP A 1 134 ? -7.843 57.399 58.339 0.47 10.64 143 ASP A C 1
ATOM 1767 O O A ASP A 1 134 ? -8.798 57.950 57.799 0.53 12.92 143 ASP A O 1
ATOM 1768 O O B ASP A 1 134 ? -8.824 57.960 57.848 0.47 13.21 143 ASP A O 1
ATOM 1785 N N . GLY A 1 135 ? -6.849 58.068 58.906 1.00 9.52 144 GLY A N 1
ATOM 1786 C CA . GLY A 1 135 ? -6.884 59.512 59.025 1.00 11.01 144 GLY A CA 1
ATOM 1787 C C . GLY A 1 135 ? -6.633 60.225 57.715 1.00 10.29 144 GLY A C 1
ATOM 1788 O O . GLY A 1 135 ? -6.787 61.444 57.640 1.00 12.44 144 GLY A O 1
ATOM 1792 N N . LYS A 1 136 ? -6.267 59.476 56.679 1.00 9.46 145 LYS A N 1
ATOM 1793 C CA . LYS A 1 136 ? -6.011 60.042 55.364 1.00 8.80 145 LYS A CA 1
ATOM 1794 C C . LYS A 1 136 ? -7.096 59.674 54.358 1.00 9.74 145 LYS A C 1
ATOM 1795 O O . LYS A 1 136 ? -6.933 59.872 53.163 1.00 11.90 145 LYS A O 1
ATOM 1814 N N . GLY A 1 137 ? -8.205 59.128 54.823 1.00 8.64 146 GLY A N 1
ATOM 1815 C CA . GLY A 1 137 ? -9.373 58.977 53.974 1.00 8.61 146 GLY A CA 1
ATOM 1816 C C . GLY A 1 137 ? -9.457 57.651 53.233 1.00 8.68 146 GLY A C 1
ATOM 1817 O O . GLY A 1 137 ? -10.199 57.544 52.249 1.00 8.12 146 GLY A O 1
ATOM 1821 N N . PHE A 1 138 ? -8.719 56.642 53.699 1.00 7.35 147 PHE A N 1
ATOM 1822 C CA . PHE A 1 138 ? -8.804 55.313 53.119 1.00 7.45 147 PHE A CA 1
ATOM 1823 C C . PHE A 1 138 ? -9.187 54.303 54.171 1.00 8.35 147 PHE A C 1
ATOM 1824 O O . PHE A 1 138 ? -8.945 54.514 55.362 1.00 8.98 147 PHE A O 1
ATOM 1841 N N . LYS A 1 139 ? -9.759 53.190 53.718 1.00 6.81 148 LYS A N 1
ATOM 1842 C CA . LYS A 1 139 ? -9.662 51.931 54.438 1.00 6.25 148 LYS A CA 1
ATOM 1843 C C . LYS A 1 139 ? -8.656 51.077 53.678 1.00 6.61 148 LYS A C 1
ATOM 1844 O O . LYS A 1 139 ? -8.845 50.774 52.492 1.00 6.80 148 LYS A O 1
ATOM 1863 N N . ALA A 1 140 ? -7.541 50.754 54.318 1.00 6.56 149 ALA A N 1
ATOM 1864 C CA . ALA A 1 140 ? -6.557 49.846 53.757 1.00 5.51 149 ALA A CA 1
ATOM 1865 C C . ALA A 1 140 ? -6.986 48.455 54.161 1.00 7.16 149 ALA A C 1
ATOM 1866 O O . ALA A 1 140 ? -6.869 48.057 55.322 1.00 7.47 149 ALA A O 1
ATOM 1873 N N . LEU A 1 141 ? -7.558 47.731 53.210 1.00 6.20 150 LEU A N 1
ATOM 1874 C CA . LEU A 1 141 ? -8.207 46.465 53.493 1.00 6.69 150 LEU A CA 1
ATOM 1875 C C . LEU A 1 141 ? -7.203 45.390 53.871 1.00 7.10 150 LEU A C 1
ATOM 1876 O O . LEU A 1 141 ? -7.436 44.636 54.824 1.00 8.25 150 LEU A O 1
ATOM 1892 N N . ALA A 1 142 ? -6.100 45.308 53.137 1.00 6.05 151 ALA A N 1
ATOM 1893 C CA . ALA A 1 142 ? -5.071 44.310 53.410 1.00 7.25 151 ALA A CA 1
ATOM 1894 C C . ALA A 1 142 ? -3.785 44.650 52.690 1.00 5.79 151 ALA A C 1
ATOM 1895 O O . ALA A 1 142 ? -3.808 45.277 51.621 1.00 7.10 151 ALA A O 1
ATOM 1902 N N . TRP A 1 143 ? -2.670 44.219 53.275 1.00 5.64 152 TRP A N 1
ATOM 1903 C CA . TRP A 1 143 ? -1.387 44.174 52.600 1.00 6.15 152 TRP A CA 1
ATOM 1904 C C . TRP A 1 143 ? -1.354 42.991 51.651 1.00 6.85 152 TRP A C 1
ATOM 1905 O O . TRP A 1 143 ? -1.837 41.907 51.943 1.00 7.27 152 TRP A O 1
ATOM 1926 N N . ALA A 1 144 ? -0.732 43.235 50.505 1.00 6.91 153 ALA A N 1
ATOM 1927 C CA . ALA A 1 144 ? -0.473 42.225 49.507 1.00 6.37 153 ALA A CA 1
ATOM 1928 C C . ALA A 1 144 ? 0.963 42.441 49.013 1.00 5.43 153 ALA A C 1
ATOM 1929 O O . ALA A 1 144 ? 1.778 43.024 49.730 1.00 5.75 153 ALA A O 1
ATOM 1936 N N . GLU A 1 145 ? 1.284 42.001 47.803 1.00 5.98 154 GLU A N 1
ATOM 1937 C CA . GLU A 1 145 ? 2.679 41.959 47.382 1.00 6.00 154 GLU A CA 1
ATOM 1938 C C . GLU A 1 145 ? 2.871 42.379 45.942 1.00 5.73 154 GLU A C 1
ATOM 1939 O O . GLU A 1 145 ? 2.128 41.974 45.034 1.00 6.51 154 GLU A O 1
ATOM 1951 N N . ASN A 1 146 ? 3.900 43.179 45.737 1.00 5.12 155 ASN A N 1
ATOM 1952 C CA . ASN A 1 146 ? 4.424 43.438 44.407 1.00 5.22 155 ASN A CA 1
ATOM 1953 C C . ASN A 1 146 ? 5.676 42.565 44.181 1.00 5.42 155 ASN A C 1
ATOM 1954 O O . ASN A 1 146 ? 5.733 41.799 43.216 1.00 6.77 155 ASN A O 1
ATOM 1965 N N . GLY A 1 147 ? 6.642 42.618 45.107 1.00 5.56 156 GLY A N 1
ATOM 1966 C CA . GLY A 1 147 ? 7.764 41.698 45.133 1.00 5.90 156 GLY A CA 1
ATOM 1967 C C . GLY A 1 147 ? 9.087 42.394 45.409 1.00 4.97 156 GLY A C 1
ATOM 1968 O O . GLY A 1 147 ? 9.126 43.601 45.626 1.00 5.74 156 GLY A O 1
ATOM 1972 N N . PHE A 1 148 ? 10.192 41.652 45.397 1.00 4.82 157 PHE A N 1
ATOM 1973 C CA . PHE A 1 148 ? 11.510 42.272 45.457 1.00 4.97 157 PHE A CA 1
ATOM 1974 C C . PHE A 1 148 ? 11.833 42.857 44.085 1.00 4.48 157 PHE A C 1
ATOM 1975 O O . PHE A 1 148 ? 11.634 42.205 43.044 1.00 6.41 157 PHE A O 1
ATOM 1992 N N . ARG A 1 149 ? 12.346 44.082 44.074 1.00 4.36 158 ARG A N 1
ATOM 1993 C CA . ARG A 1 149 ? 12.635 44.809 42.846 1.00 4.21 158 ARG A CA 1
ATOM 1994 C C . ARG A 1 149 ? 14.070 44.583 42.396 1.00 4.62 158 ARG A C 1
ATOM 1995 O O . ARG A 1 149 ? 14.985 44.482 43.224 1.00 5.48 158 ARG A O 1
ATOM 2016 N N . HIS A 1 150 ? 14.257 44.550 41.080 1.00 4.09 159 HIS A N 1
ATOM 2017 C CA . HIS A 1 150 ? 15.540 44.251 40.438 1.00 4.29 159 HIS A CA 1
ATOM 2018 C C . HIS A 1 150 ? 15.850 45.287 39.367 1.00 5.02 159 HIS A C 1
ATOM 2019 O O . HIS A 1 150 ? 14.943 45.767 38.672 1.00 6.05 159 HIS A O 1
ATOM 2051 N N . SER A 1 152 ? 17.052 46.664 35.819 1.00 5.20 161 SER A N 1
ATOM 2052 C CA . SER A 1 152 ? 17.239 46.339 34.401 1.00 5.59 161 SER A CA 1
ATOM 2053 C C . SER A 1 152 ? 17.739 47.573 33.673 1.00 4.95 161 SER A C 1
ATOM 2054 O O . SER A 1 152 ? 17.459 48.702 34.090 1.00 5.69 161 SER A O 1
ATOM 2062 N N . ASN A 1 153 ? 18.443 47.378 32.565 1.00 5.47 162 ASN A N 1
ATOM 2063 C CA . ASN A 1 153 ? 18.809 48.503 31.738 1.00 5.83 162 ASN A CA 1
ATOM 2064 C C . ASN A 1 153 ? 19.224 48.069 30.347 1.00 6.15 162 ASN A C 1
ATOM 2065 O O . ASN A 1 153 ? 19.351 46.873 30.051 1.00 6.67 162 ASN A O 1
ATOM 2076 N N A SER A 1 154 ? 19.439 49.062 29.494 0.65 6.81 163 SER A N 1
ATOM 2077 N N B SER A 1 154 ? 19.446 49.048 29.480 0.35 7.00 163 SER A N 1
ATOM 2078 C CA A SER A 1 154 ? 19.766 48.870 28.083 0.65 7.53 163 SER A CA 1
ATOM 2079 C CA B SER A 1 154 ? 19.783 48.782 28.085 0.35 8.21 163 SER A CA 1
ATOM 2080 C C A SER A 1 154 ? 21.256 49.010 27.786 0.65 7.78 163 SER A C 1
ATOM 2081 C C B SER A 1 154 ? 21.216 49.181 27.730 0.35 9.26 163 SER A C 1
ATOM 2082 O O A SER A 1 154 ? 21.717 48.626 26.713 0.65 8.21 163 SER A O 1
ATOM 2083 O O B SER A 1 154 ? 21.612 49.117 26.564 0.35 7.60 163 SER A O 1
ATOM 2098 N N . LYS A 1 155 ? 21.994 49.578 28.731 1.00 7.19 164 LYS A N 1
ATOM 2099 C CA . LYS A 1 155 ? 23.355 50.048 28.499 1.00 9.59 164 LYS A CA 1
ATOM 2100 C C . LYS A 1 155 ? 24.439 49.007 28.786 1.00 9.20 164 LYS A C 1
ATOM 2101 O O . LYS A 1 155 ? 25.337 48.838 27.962 1.00 12.34 164 LYS A O 1
ATOM 2121 N N . ARG A 1 156 ? 24.388 48.324 29.926 1.00 8.36 165 ARG A N 1
ATOM 2122 C CA . ARG A 1 156 ? 25.461 47.409 30.305 1.00 8.30 165 ARG A CA 1
ATOM 2123 C C . ARG A 1 156 ? 25.009 46.449 31.383 1.00 8.11 165 ARG A C 1
ATOM 2124 O O . ARG A 1 156 ? 24.111 46.739 32.175 1.00 8.17 165 ARG A O 1
ATOM 2145 N N . ALA A 1 157 ? 25.670 45.304 31.443 1.00 7.65 166 ALA A N 1
ATOM 2146 C CA . ALA A 1 157 ? 25.452 44.366 32.522 1.00 7.46 166 ALA A CA 1
ATOM 2147 C C . ALA A 1 157 ? 25.888 44.967 33.856 1.00 8.28 166 ALA A C 1
ATOM 2148 O O . ALA A 1 157 ? 26.925 45.640 33.946 1.00 10.30 166 ALA A O 1
ATOM 2155 N N . VAL A 1 158 ? 25.082 44.742 34.8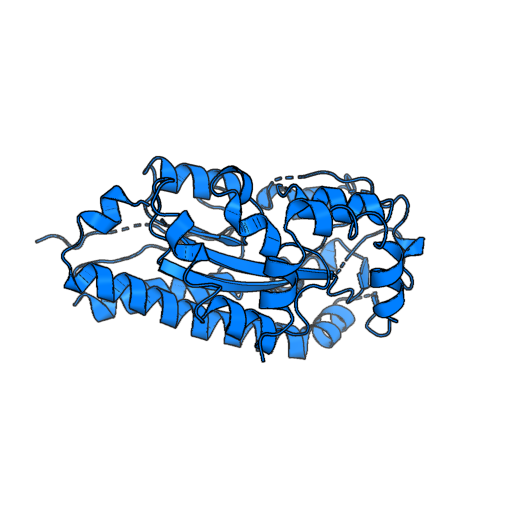77 1.00 6.62 167 VAL A N 1
ATOM 2156 C CA . VAL A 1 158 ? 25.384 45.209 36.219 1.00 7.81 167 VAL A CA 1
ATOM 2157 C C . VAL A 1 158 ? 25.818 44.027 37.079 1.00 7.39 167 VAL A C 1
ATOM 2158 O O . VAL A 1 158 ? 25.035 43.146 37.412 1.00 8.12 167 VAL A O 1
ATOM 2171 N N . LYS A 1 159 ? 27.103 43.991 37.411 1.00 8.07 168 LYS A N 1
ATOM 2172 C CA . LYS A 1 159 ? 27.647 42.918 38.245 1.00 8.56 168 LYS A CA 1
ATOM 2173 C C . LYS A 1 159 ? 28.028 43.406 39.640 1.00 9.44 168 LYS A C 1
ATOM 2174 O O . LYS A 1 159 ? 28.090 42.612 40.579 1.00 14.24 168 LYS A O 1
ATOM 2193 N N . GLU A 1 160 ? 28.279 44.706 39.778 1.00 8.38 169 GLU A N 1
ATOM 2194 C CA . GLU A 1 160 ? 28.724 45.304 41.040 1.00 7.88 169 GLU A CA 1
ATOM 2195 C C . GLU A 1 160 ? 28.028 46.632 41.176 1.00 8.17 169 GLU A C 1
ATOM 2196 O O . GLU A 1 160 ? 27.577 47.203 40.177 1.00 7.97 169 GLU A O 1
ATOM 2208 N N . PRO A 1 161 ? 27.935 47.163 42.402 1.00 8.46 170 PRO A N 1
ATOM 2209 C CA . PRO A 1 161 ? 27.204 48.424 42.569 1.00 8.48 170 PRO A CA 1
ATOM 2210 C C . PRO A 1 161 ? 27.800 49.549 41.733 1.00 8.06 170 PRO A C 1
ATOM 2211 O O . PRO A 1 161 ? 27.041 50.403 41.277 1.00 8.69 170 PRO A O 1
ATOM 2222 N N . GLY A 1 162 ? 29.108 49.566 41.544 1.00 9.25 171 GLY A N 1
ATOM 2223 C CA . GLY A 1 162 ? 29.734 50.607 40.740 1.00 9.20 171 GLY A CA 1
ATOM 2224 C C . GLY A 1 162 ? 29.210 50.679 39.316 1.00 9.44 171 GLY A C 1
ATOM 2225 O O . GLY A 1 162 ? 29.259 51.732 38.684 1.00 10.30 171 GLY A O 1
ATOM 2229 N N . ASP A 1 163 ? 28.696 49.571 38.805 1.00 7.43 172 ASP A N 1
ATOM 2230 C CA . ASP A 1 163 ? 28.179 49.531 37.445 1.00 7.45 172 ASP A CA 1
ATOM 2231 C C . ASP A 1 163 ? 26.891 50.341 37.304 1.00 7.84 172 ASP A C 1
ATOM 2232 O O . ASP A 1 163 ? 26.485 50.647 36.179 1.00 8.76 172 ASP A O 1
ATOM 2241 N N . LEU A 1 164 ? 26.235 50.661 38.412 1.00 8.11 173 LEU A N 1
ATOM 2242 C CA . LEU A 1 164 ? 25.025 51.459 38.374 1.00 7.27 173 LEU A CA 1
ATOM 2243 C C . LEU A 1 164 ? 25.306 52.945 38.195 1.00 7.62 173 LEU A C 1
ATOM 2244 O O . LEU A 1 164 ? 24.403 53.697 37.786 1.00 7.53 173 LEU A O 1
ATOM 2260 N N . LYS A 1 165 ? 26.521 53.383 38.522 1.00 8.77 174 LYS A N 1
ATOM 2261 C CA . LYS A 1 165 ? 26.834 54.803 38.501 1.00 9.14 174 LYS A CA 1
ATOM 2262 C C . LYS A 1 165 ? 26.604 55.393 37.116 1.00 9.18 174 LYS A C 1
ATOM 2263 O O . LYS A 1 165 ? 27.117 54.890 36.121 1.00 10.68 174 LYS A O 1
ATOM 2282 N N . GLY A 1 166 ? 25.833 56.474 37.060 1.00 8.18 175 GLY A N 1
ATOM 2283 C CA . GLY A 1 166 ? 25.596 57.166 35.812 1.00 9.24 175 GLY A CA 1
ATOM 2284 C C . GLY A 1 166 ? 24.414 56.651 35.013 1.00 8.43 175 GLY A C 1
ATOM 2285 O O . GLY A 1 166 ? 23.994 57.302 34.052 1.00 10.17 175 GLY A O 1
ATOM 2289 N N . LEU A 1 167 ? 23.865 55.490 35.345 1.00 7.68 176 LEU A N 1
ATOM 2290 C CA . LEU A 1 167 ? 22.680 55.031 34.637 1.00 7.46 176 LEU A CA 1
ATOM 2291 C C . LEU A 1 167 ? 21.518 55.973 34.872 1.00 6.94 176 LEU A C 1
ATOM 2292 O O . LEU A 1 167 ? 21.276 56.424 35.985 1.00 7.78 176 LEU A O 1
ATOM 2308 N N . LYS A 1 168 ? 20.781 56.232 33.800 1.00 7.62 177 LYS A N 1
ATOM 2309 C CA . LYS A 1 168 ? 19.546 56.998 33.872 1.00 7.16 177 LYS A CA 1
ATOM 2310 C C . LYS A 1 168 ? 18.426 56.005 34.087 1.00 6.63 177 LYS A C 1
ATOM 2311 O O . LYS A 1 168 ? 18.159 55.167 33.219 1.00 7.57 177 LYS A O 1
ATOM 2347 N N . ARG A 1 170 ? 14.421 55.172 35.462 1.00 5.58 179 ARG A N 1
ATOM 2348 C CA . ARG A 1 170 ? 13.098 55.521 35.936 1.00 5.11 179 ARG A CA 1
ATOM 2349 C C . ARG A 1 170 ? 12.919 54.964 37.336 1.00 5.17 179 ARG A C 1
ATOM 2350 O O . ARG A 1 170 ? 13.338 53.842 37.617 1.00 5.52 179 ARG A O 1
ATOM 2371 N N . THR A 1 171 ? 12.250 55.738 38.183 1.00 5.35 180 THR A N 1
ATOM 2372 C CA . THR A 1 171 ? 11.853 55.289 39.505 1.00 5.10 180 THR A CA 1
ATOM 2373 C C . THR A 1 171 ? 10.360 55.521 39.671 1.00 5.22 180 THR A C 1
ATOM 2374 O O . THR A 1 171 ? 9.725 56.262 38.907 1.00 5.38 180 THR A O 1
ATOM 2402 N N . GLU A 1 173 ? 7.363 57.159 42.160 1.00 5.66 182 GLU A N 1
ATOM 2403 C CA . GLU A 1 173 ? 7.199 58.463 42.783 1.00 5.34 182 GLU A CA 1
ATOM 2404 C C . GLU A 1 173 ? 7.310 58.303 44.302 1.00 5.61 182 GLU A C 1
ATOM 2405 O O . GLU A 1 173 ? 6.346 58.502 45.051 1.00 6.63 182 GLU A O 1
ATOM 2417 N N . ASN A 1 174 ? 8.505 57.893 44.735 1.00 5.65 183 ASN A N 1
ATOM 2418 C CA . ASN A 1 174 ? 8.757 57.447 46.106 1.00 5.30 183 ASN A CA 1
ATOM 2419 C C . ASN A 1 174 ? 10.072 58.056 46.591 1.00 6.47 183 ASN A C 1
ATOM 2420 O O . ASN A 1 174 ? 11.114 57.826 45.983 1.00 6.27 183 ASN A O 1
ATOM 2431 N N . PRO A 1 175 ? 10.039 58.842 47.687 1.00 6.53 184 PRO A N 1
ATOM 2432 C CA . PRO A 1 175 ? 11.241 59.566 48.098 1.00 7.22 184 PRO A CA 1
ATOM 2433 C C . PRO A 1 175 ? 12.348 58.665 48.666 1.00 6.02 184 PRO A C 1
ATOM 2434 O O . PRO A 1 175 ? 13.505 59.041 48.620 1.00 7.11 184 PRO A O 1
ATOM 2445 N N . VAL A 1 176 ? 11.975 57.534 49.234 1.00 6.39 185 VAL A N 1
ATOM 2446 C CA . VAL A 1 176 ? 12.961 56.618 49.814 1.00 6.26 185 VAL A CA 1
ATOM 2447 C C . VAL A 1 176 ? 13.737 55.962 48.687 1.00 5.34 185 VAL A C 1
ATOM 2448 O O . VAL A 1 176 ? 14.973 55.942 48.692 1.00 5.94 185 VAL A O 1
ATOM 2461 N N . HIS A 1 177 ? 13.028 55.453 47.689 1.00 5.73 186 HIS A N 1
ATOM 2462 C CA . HIS A 1 177 ? 13.696 54.882 46.525 1.00 4.98 186 HIS A CA 1
ATOM 2463 C C . HIS A 1 177 ? 14.582 55.886 45.815 1.00 5.57 186 HIS A C 1
ATOM 2464 O O . HIS A 1 177 ? 15.716 55.575 45.446 1.00 6.24 186 HIS A O 1
ATOM 2479 N N . ILE A 1 178 ? 14.091 57.093 45.613 1.00 5.53 187 ILE A N 1
ATOM 2480 C CA . ILE A 1 178 ? 14.875 58.093 44.902 1.00 7.29 187 ILE A CA 1
ATOM 2481 C C . ILE A 1 178 ? 16.182 58.370 45.660 1.00 6.46 187 ILE A C 1
ATOM 2482 O O . ILE A 1 178 ? 17.258 58.423 45.075 1.00 7.37 187 ILE A O 1
ATOM 2498 N N . ALA A 1 179 ? 16.091 58.564 46.973 1.00 6.84 188 ALA A N 1
ATOM 2499 C CA . ALA A 1 179 ? 17.288 58.823 47.774 1.00 6.30 188 ALA A CA 1
ATOM 2500 C C . ALA A 1 179 ? 18.237 57.636 47.737 1.00 6.59 188 ALA A C 1
ATOM 2501 O O . ALA A 1 179 ? 19.453 57.800 47.610 1.00 7.84 188 ALA A O 1
ATOM 2508 N N . ALA A 1 180 ? 17.698 56.432 47.837 1.00 6.89 189 ALA A N 1
ATOM 2509 C CA . ALA A 1 180 ? 18.535 55.239 47.806 1.00 7.89 189 ALA A CA 1
ATOM 2510 C C . ALA A 1 180 ? 19.263 55.116 46.478 1.00 7.95 189 ALA A C 1
ATOM 2511 O O . ALA A 1 180 ? 20.464 54.853 46.425 1.00 9.05 189 ALA A O 1
ATOM 2518 N N . TYR A 1 181 ? 18.564 55.317 45.374 1.00 6.72 190 TYR A N 1
ATOM 2519 C CA . TYR A 1 181 ? 19.168 55.073 44.076 1.00 7.83 190 TYR A CA 1
ATOM 2520 C C . TYR A 1 181 ? 20.187 56.151 43.741 1.00 8.02 190 TYR A C 1
ATOM 2521 O O . TYR A 1 181 ? 21.216 55.865 43.126 1.00 8.22 190 TYR A O 1
ATOM 2539 N N . LYS A 1 182 ? 19.946 57.383 44.176 1.00 7.93 191 LYS A N 1
ATOM 2540 C CA . LYS A 1 182 ? 20.967 58.406 44.063 1.00 10.09 191 LYS A CA 1
ATOM 2541 C C . LYS A 1 182 ? 22.225 57.963 44.807 1.00 9.01 191 LYS A C 1
ATOM 2542 O O . LYS A 1 182 ? 23.334 58.328 44.421 1.00 10.90 191 LYS A O 1
ATOM 2561 N N . GLY A 1 183 ? 22.067 57.160 45.860 1.00 9.71 192 GLY A N 1
ATOM 2562 C CA . GLY A 1 183 ? 23.191 56.610 46.601 1.00 10.68 192 GLY A CA 1
ATOM 2563 C C . GLY A 1 183 ? 24.069 55.658 45.807 1.00 10.40 192 GLY A C 1
ATOM 2564 O O . GLY A 1 183 ? 25.242 55.475 46.133 1.00 13.09 192 GLY A O 1
ATOM 2568 N N . PHE A 1 184 ? 23.513 55.048 44.763 1.00 10.01 193 PHE A N 1
ATOM 2569 C CA . PHE A 1 184 ? 24.269 54.220 43.816 1.00 10.59 193 PHE A CA 1
ATOM 2570 C C . PHE A 1 184 ? 24.825 55.051 42.657 1.00 9.79 193 PHE A C 1
ATOM 2571 O O . PHE A 1 184 ? 25.413 54.488 41.723 1.00 13.15 193 PHE A O 1
ATOM 2588 N N . GLY A 1 185 ? 24.602 56.360 42.665 1.00 8.99 194 GLY A N 1
ATOM 2589 C CA . GLY A 1 185 ? 25.036 57.194 41.558 1.00 9.69 194 GLY A CA 1
ATOM 2590 C C . GLY A 1 185 ? 24.107 57.181 40.353 1.00 8.81 194 GLY A C 1
ATOM 2591 O O . GLY A 1 185 ? 24.477 57.641 39.277 1.00 8.30 194 GLY A O 1
ATOM 2595 N N . ILE A 1 186 ? 22.912 56.642 40.531 1.00 7.55 195 ILE A N 1
ATOM 2596 C CA . ILE A 1 186 ? 21.917 56.608 39.476 1.00 7.34 195 ILE A CA 1
ATOM 2597 C C . ILE A 1 186 ? 21.315 57.997 39.296 1.00 7.32 195 ILE A C 1
ATOM 2598 O O . ILE A 1 186 ? 21.115 58.729 40.269 1.00 8.68 195 ILE A O 1
ATOM 2614 N N . VAL A 1 187 ? 21.041 58.357 38.048 1.00 7.79 196 VAL A N 1
ATOM 2615 C CA . VAL A 1 187 ? 20.336 59.592 37.727 1.00 8.37 196 VAL A CA 1
ATOM 2616 C C . VAL A 1 187 ? 18.865 59.235 37.613 1.00 7.56 196 VAL A C 1
ATOM 2617 O O . VAL A 1 187 ? 18.469 58.510 36.691 1.00 7.85 196 VAL A O 1
ATOM 2630 N N . THR A 1 188 ? 18.066 59.693 38.561 1.00 7.53 197 THR A N 1
ATOM 2631 C CA . THR A 1 188 ? 16.699 59.226 38.730 1.00 7.37 197 THR A CA 1
ATOM 2632 C C . THR A 1 188 ? 15.673 60.067 37.969 1.00 8.04 197 THR A C 1
ATOM 2633 O O . THR A 1 188 ? 15.762 61.286 37.930 1.00 8.36 197 THR A O 1
ATOM 2644 N N . THR A 1 189 ? 14.672 59.404 37.394 1.00 7.84 198 THR A N 1
ATOM 2645 C CA . THR A 1 189 ? 13.526 60.083 36.803 1.00 7.44 198 THR A CA 1
ATOM 2646 C C . THR A 1 189 ? 12.253 59.408 37.269 1.00 6.86 198 THR A C 1
ATOM 2647 O O . THR A 1 189 ? 11.889 58.344 36.796 1.00 6.87 198 THR A O 1
ATOM 2658 N N . PRO A 1 190 ? 11.562 60.024 38.223 1.00 7.00 199 PRO A N 1
ATOM 2659 C CA . PRO A 1 190 ? 10.290 59.448 38.652 1.00 6.67 199 PRO A CA 1
ATOM 2660 C C . PRO A 1 190 ? 9.249 59.538 37.534 1.00 7.17 199 PRO A C 1
ATOM 2661 O O . PRO A 1 190 ? 9.146 60.556 36.855 1.00 8.39 199 PRO A O 1
ATOM 2706 N N . ALA A 1 192 ? 5.152 57.821 36.329 1.00 6.39 201 ALA A N 1
ATOM 2707 C CA . ALA A 1 192 ? 4.013 56.917 36.415 1.00 6.14 201 ALA A CA 1
ATOM 2708 C C . ALA A 1 192 ? 4.270 55.687 35.546 1.00 6.67 201 ALA A C 1
ATOM 2709 O O . ALA A 1 192 ? 4.863 55.778 34.464 1.00 6.93 201 ALA A O 1
ATOM 2717 N N . PHE A 1 193 ? 3.790 54.531 35.982 1.00 5.61 202 PHE A N 1
ATOM 2718 C CA . PHE A 1 193 ? 4.123 53.300 35.289 1.00 6.01 202 PHE A CA 1
ATOM 2719 C C . PHE A 1 193 ? 3.619 53.236 33.866 1.00 7.36 202 PHE A C 1
ATOM 2720 O O . PHE A 1 193 ? 4.246 52.587 33.022 1.00 7.15 202 PHE A O 1
ATOM 2737 N N . SER A 1 194 ? 2.497 53.888 33.597 1.00 6.30 203 SER A N 1
ATOM 2738 C CA . SER A 1 194 ? 1.911 53.881 32.270 1.00 8.06 203 SER A CA 1
ATOM 2739 C C . SER A 1 194 ? 2.820 54.486 31.198 1.00 7.71 203 SER A C 1
ATOM 2740 O O . SER A 1 194 ? 2.561 54.304 30.015 1.00 10.62 203 SER A O 1
ATOM 2748 N N . GLU A 1 195 ? 3.863 55.203 31.599 1.00 6.41 204 GLU A N 1
ATOM 2749 C CA . GLU A 1 195 ? 4.831 55.795 30.678 1.00 8.82 204 GLU A CA 1
ATOM 2750 C C . GLU A 1 195 ? 6.090 54.968 30.450 1.00 7.83 204 GLU A C 1
ATOM 2751 O O . GLU A 1 195 ? 6.914 55.308 29.594 1.00 8.02 204 GLU A O 1
ATOM 2763 N N . VAL A 1 196 ? 6.258 53.903 31.220 1.00 6.65 205 VAL A N 1
ATOM 2764 C CA . VAL A 1 196 ? 7.567 53.267 31.309 1.00 6.42 205 VAL A CA 1
ATOM 2765 C C . VAL A 1 196 ? 7.949 52.453 30.088 1.00 6.63 205 VAL A C 1
ATOM 2766 O O . VAL A 1 196 ? 9.065 52.599 29.617 1.00 6.53 205 VAL A O 1
ATOM 2779 N N . PHE A 1 197 ? 7.061 51.606 29.560 1.00 6.37 206 PHE A N 1
ATOM 2780 C CA . PHE A 1 197 ? 7.451 50.810 28.403 1.00 6.35 206 PHE A CA 1
ATOM 2781 C C . PHE A 1 197 ? 7.926 51.720 27.278 1.00 7.18 206 PHE A C 1
ATOM 2782 O O . PHE A 1 197 ? 8.969 51.487 26.664 1.00 7.54 206 PHE A O 1
ATOM 2799 N N . THR A 1 198 ? 7.169 52.770 27.008 1.00 7.10 207 THR A N 1
ATOM 2800 C CA . THR A 1 198 ? 7.525 53.669 25.922 1.00 8.37 207 THR A CA 1
ATOM 2801 C C . THR A 1 198 ? 8.837 54.410 26.202 1.00 7.49 207 THR A C 1
ATOM 2802 O O . THR A 1 198 ? 9.661 54.587 25.309 1.00 8.72 207 THR A O 1
ATOM 2813 N N . ALA A 1 199 ? 9.046 54.835 27.446 1.00 7.71 208 ALA A N 1
ATOM 2814 C CA . ALA A 1 199 ? 10.296 55.518 27.799 1.00 7.70 208 ALA A CA 1
ATOM 2815 C C . ALA A 1 199 ? 11.496 54.598 27.603 1.00 8.60 208 ALA A C 1
ATOM 2816 O O . ALA A 1 199 ? 12.539 55.029 27.111 1.00 9.31 208 ALA A O 1
ATOM 2823 N N . LEU A 1 200 ? 11.365 53.341 28.002 1.00 7.41 209 LEU A N 1
ATOM 2824 C CA . LEU A 1 200 ? 12.434 52.386 27.780 1.00 7.31 209 LEU A CA 1
ATOM 2825 C C . LEU A 1 200 ? 12.672 52.162 26.294 1.00 7.65 209 LEU A C 1
ATOM 2826 O O . LEU A 1 200 ? 13.812 52.126 25.843 1.00 9.37 209 LEU A O 1
ATOM 2842 N N . GLN A 1 201 ? 11.592 52.013 25.526 1.00 8.00 210 GLN A N 1
ATOM 2843 C CA . GLN A 1 201 ? 11.690 51.760 24.101 1.00 9.84 210 GLN A CA 1
ATOM 2844 C C . GLN A 1 201 ? 12.401 52.923 23.413 1.00 9.90 210 GLN A C 1
ATOM 2845 O O . GLN A 1 201 ? 13.214 52.718 22.507 1.00 13.98 210 GLN A O 1
ATOM 2859 N N . GLN A 1 202 ? 12.087 54.150 23.812 1.00 10.05 211 GLN A N 1
ATOM 2860 C CA . GLN A 1 202 ? 12.647 55.346 23.185 1.00 12.16 211 GLN A CA 1
ATOM 2861 C C . GLN A 1 202 ? 14.045 55.689 23.691 1.00 12.84 211 GLN A C 1
ATOM 2862 O O . GLN A 1 202 ? 14.746 56.513 23.101 1.00 14.88 211 GLN A O 1
ATOM 2876 N N . GLY A 1 203 ? 14.448 55.078 24.792 1.00 10.58 212 GLY A N 1
ATOM 2877 C CA . GLY A 1 203 ? 15.763 55.321 25.356 1.00 11.74 212 GLY A CA 1
ATOM 2878 C C . GLY A 1 203 ? 15.877 56.613 26.146 1.00 11.39 212 GLY A C 1
ATOM 2879 O O . GLY A 1 203 ? 16.982 57.100 26.386 1.00 14.54 212 GLY A O 1
ATOM 2883 N N A THR A 1 204 ? 14.735 57.163 26.532 0.55 11.27 213 THR A N 1
ATOM 2884 N N B THR A 1 204 ? 14.762 57.170 26.601 0.45 10.98 213 THR A N 1
ATOM 2885 C CA A THR A 1 204 ? 14.693 58.335 27.388 0.55 10.98 213 THR A CA 1
ATOM 2886 C CA B THR A 1 204 ? 14.819 58.401 27.396 0.45 12.65 213 THR A CA 1
ATOM 2887 C C A THR A 1 204 ? 15.499 58.052 28.656 0.55 11.63 213 THR A C 1
ATOM 2888 C C B THR A 1 204 ? 15.322 58.133 28.821 0.45 12.39 213 THR A C 1
ATOM 2889 O O A THR A 1 204 ? 16.308 58.880 29.096 0.55 11.75 213 THR A O 1
ATOM 2890 O O B THR A 1 204 ? 15.737 59.046 29.536 0.45 10.44 213 THR A O 1
ATOM 2911 N N . VAL A 1 205 ? 15.268 56.874 29.223 1.00 9.07 214 VAL A N 1
ATOM 2912 C CA . VAL A 1 205 ? 16.030 56.387 30.358 1.00 8.71 214 VAL A CA 1
ATOM 2913 C C . VAL A 1 205 ? 16.713 55.101 29.897 1.00 7.93 214 VAL A C 1
ATOM 2914 O O . VAL A 1 205 ? 16.260 54.454 28.951 1.00 8.56 214 VAL A O 1
ATOM 2928 N N . ASP A 1 206 ? 17.813 54.758 30.538 1.00 6.85 215 ASP A N 1
ATOM 2929 C CA . ASP A 1 206 ? 18.490 53.511 30.271 1.00 6.75 215 ASP A CA 1
ATOM 2930 C C . ASP A 1 206 ? 17.716 52.331 30.835 1.00 5.87 215 ASP A C 1
ATOM 2931 O O . ASP A 1 206 ? 17.766 51.234 30.284 1.00 6.66 215 ASP A O 1
ATOM 2940 N N . GLY A 1 207 ? 17.080 52.513 31.982 1.00 6.30 216 GLY A N 1
ATOM 2941 C CA . GLY A 1 207 ? 16.489 51.386 32.670 1.00 5.69 216 GLY A CA 1
ATOM 2942 C C . GLY A 1 207 ? 15.465 51.745 33.709 1.00 5.35 216 GLY A C 1
ATOM 2943 O O . GLY A 1 207 ? 14.977 52.876 33.778 1.00 5.38 216 GLY A O 1
ATOM 2947 N N . GLN A 1 208 ? 15.131 50.740 34.505 1.00 5.44 217 GLN A N 1
ATOM 2948 C CA . GLN A 1 208 ? 14.103 50.827 35.527 1.00 5.27 217 GLN A CA 1
ATOM 2949 C C . GLN A 1 208 ? 14.346 49.709 36.519 1.00 5.05 217 GLN A C 1
ATOM 2950 O O . GLN A 1 208 ? 15.347 48.987 36.420 1.00 5.51 217 GLN A O 1
ATOM 2964 N N . GLU A 1 209 ? 13.469 49.571 37.500 1.00 4.12 218 GLU A N 1
ATOM 2965 C CA . GLU A 1 209 ? 13.606 48.496 38.467 1.00 4.78 218 GLU A CA 1
ATOM 2966 C C . GLU A 1 209 ? 12.232 48.041 38.896 1.00 4.43 218 GLU A C 1
ATOM 2967 O O . GLU A 1 209 ? 11.320 48.845 39.068 1.00 4.99 218 GLU A O 1
ATOM 2979 N N . ASN A 1 210 ? 12.068 46.737 39.039 1.00 4.69 219 ASN A N 1
ATOM 2980 C CA . ASN A 1 210 ? 10.759 46.163 39.310 1.00 4.29 219 ASN A CA 1
ATOM 2981 C C . ASN A 1 210 ? 10.926 44.693 39.634 1.00 4.59 219 ASN A C 1
ATOM 2982 O O . ASN A 1 210 ? 11.953 44.091 39.299 1.00 4.75 219 ASN A O 1
ATOM 2993 N N . PRO A 1 211 ? 9.914 44.077 40.255 1.00 4.59 220 PRO A N 1
ATOM 2994 C CA . PRO A 1 211 ? 9.985 42.630 40.463 1.00 5.28 220 PRO A CA 1
ATOM 2995 C C . PRO A 1 211 ? 9.894 41.854 39.174 1.00 4.95 220 PRO A C 1
ATOM 2996 O O . PRO A 1 211 ? 9.403 42.353 38.154 1.00 5.35 220 PRO A O 1
ATOM 3007 N N . LEU A 1 212 ? 10.337 40.607 39.216 1.00 5.52 221 LEU A N 1
ATOM 3008 C CA . LEU A 1 212 ? 10.176 39.713 38.082 1.00 5.31 221 LEU A CA 1
ATOM 3009 C C . LEU A 1 212 ? 8.733 39.631 37.621 1.00 5.53 221 LEU A C 1
ATOM 3010 O O . LEU A 1 212 ? 8.481 39.568 36.421 1.00 5.87 221 LEU A O 1
ATOM 3026 N N . SER A 1 213 ? 7.784 39.653 38.543 1.00 5.35 222 SER A N 1
ATOM 3027 C CA . SER A 1 213 ? 6.379 39.589 38.167 1.00 5.51 222 SER A CA 1
ATOM 3028 C C . SER A 1 213 ? 5.985 40.712 37.212 1.00 6.26 222 SER A C 1
ATOM 3029 O O . SER A 1 213 ? 5.127 40.515 36.348 1.00 7.12 222 SER A O 1
ATOM 3037 N N . VAL A 1 214 ? 6.581 41.885 37.374 1.00 5.11 223 VAL A N 1
ATOM 3038 C CA . VAL A 1 214 ? 6.315 43.022 36.500 1.00 5.37 223 VAL A CA 1
ATOM 3039 C C . VAL A 1 214 ? 7.145 42.935 35.223 1.00 5.11 223 VAL A C 1
ATOM 3040 O O . VAL A 1 214 ? 6.641 43.124 34.116 1.00 5.95 223 VAL A O 1
ATOM 3053 N N . ILE A 1 215 ? 8.426 42.654 35.355 1.00 5.19 224 ILE A N 1
ATOM 3054 C CA . ILE A 1 215 ? 9.289 42.600 34.177 1.00 6.08 224 ILE A CA 1
ATOM 3055 C C . ILE A 1 215 ? 8.768 41.595 33.168 1.00 5.30 224 ILE A C 1
ATOM 3056 O O . ILE A 1 215 ? 8.739 41.862 31.962 1.00 6.38 224 ILE A O 1
ATOM 3072 N N . ILE A 1 216 ? 8.341 40.432 33.645 1.00 5.95 225 ILE A N 1
ATOM 3073 C CA . ILE A 1 216 ? 7.802 39.412 32.763 1.00 6.41 225 ILE A CA 1
ATOM 3074 C C . ILE A 1 216 ? 6.469 39.840 32.139 1.00 6.48 225 ILE A C 1
ATOM 3075 O O . ILE A 1 216 ? 6.286 39.790 30.934 1.00 6.70 225 ILE A O 1
ATOM 3091 N N . SER A 1 217 ? 5.528 40.267 32.971 1.00 5.61 226 SER A N 1
ATOM 3092 C CA . SER A 1 217 ? 4.180 40.554 32.493 1.00 6.56 226 SER A CA 1
ATOM 3093 C C . SER A 1 217 ? 4.126 41.791 31.609 1.00 6.71 226 SER A C 1
ATOM 3094 O O . SER A 1 217 ? 3.275 41.862 30.728 1.00 7.55 226 SER A O 1
ATOM 3102 N N . ALA A 1 218 ? 5.017 42.745 31.837 1.00 6.37 227 ALA A N 1
ATOM 3103 C CA . ALA A 1 218 ? 5.109 43.957 31.029 1.00 6.76 227 ALA A CA 1
ATOM 3104 C C . ALA A 1 218 ? 5.999 43.772 29.807 1.00 6.60 227 ALA A C 1
ATOM 3105 O O . ALA A 1 218 ? 6.157 44.697 29.001 1.00 8.19 227 ALA A O 1
ATOM 3112 N N . LYS A 1 219 ? 6.596 42.588 29.664 1.00 6.98 228 LYS A N 1
ATOM 3113 C CA . LYS A 1 219 ? 7.432 42.257 28.504 1.00 6.10 228 LYS A CA 1
ATOM 3114 C C . LYS A 1 219 ? 8.605 43.209 28.371 1.00 6.06 228 LYS A C 1
ATOM 3115 O O . LYS A 1 219 ? 8.988 43.583 27.269 1.00 6.94 228 LYS A O 1
ATOM 3134 N N . PHE A 1 220 ? 9.236 43.538 29.485 1.00 6.26 229 PHE A N 1
ATOM 3135 C CA . PHE A 1 220 ? 10.365 44.453 29.436 1.00 5.86 229 PHE A CA 1
ATOM 3136 C C . PHE A 1 220 ? 11.606 43.828 28.792 1.00 6.90 229 PHE A C 1
ATOM 3137 O O . PHE A 1 220 ? 12.535 44.544 28.431 1.00 7.16 229 PHE A O 1
ATOM 3154 N N . ASP A 1 221 ? 11.606 42.515 28.609 1.00 6.82 230 ASP A N 1
ATOM 3155 C CA . ASP A 1 221 ? 12.642 41.882 27.811 1.00 7.61 230 ASP A CA 1
ATOM 3156 C C . ASP A 1 221 ? 12.696 42.462 26.398 1.00 7.96 230 ASP A C 1
ATOM 3157 O O . ASP A 1 221 ? 13.721 42.422 25.745 1.00 9.54 230 ASP A O 1
ATOM 3166 N N . GLN A 1 222 ? 11.583 43.002 25.906 1.00 7.45 231 GLN A N 1
ATOM 3167 C CA . GLN A 1 222 ? 11.574 43.567 24.568 1.00 8.01 231 GLN A CA 1
ATOM 3168 C C . GLN A 1 222 ? 12.289 44.905 24.465 1.00 8.83 231 GLN A C 1
ATOM 3169 O O . GLN A 1 222 ? 12.642 45.320 23.353 1.00 10.46 231 GLN A O 1
ATOM 3183 N N . VAL A 1 223 ? 12.491 45.571 25.600 1.00 7.69 232 VAL A N 1
ATOM 3184 C CA . VAL A 1 223 ? 13.061 46.916 25.623 1.00 7.90 232 VAL A CA 1
ATOM 3185 C C . VAL A 1 223 ? 14.232 47.064 26.609 1.00 6.57 232 VAL A C 1
ATOM 3186 O O . VAL A 1 223 ? 14.728 48.163 26.821 1.00 7.52 232 VAL A O 1
ATOM 3199 N N . GLN A 1 224 ? 14.675 45.945 27.185 1.00 6.71 233 GLN A N 1
ATOM 3200 C CA . GLN A 1 224 ? 15.793 45.916 28.121 1.00 6.57 233 GLN A CA 1
ATOM 3201 C C . GLN A 1 224 ? 16.630 44.688 27.850 1.00 8.53 233 GLN A C 1
ATOM 3202 O O . GLN A 1 224 ? 16.134 43.570 27.935 1.00 10.46 233 GLN A O 1
ATOM 3216 N N . LYS A 1 225 ? 17.907 44.897 27.583 1.00 7.41 234 LYS A N 1
ATOM 3217 C CA . LYS A 1 225 ? 18.842 43.816 27.333 1.00 8.09 234 LYS A CA 1
ATOM 3218 C C . LYS A 1 225 ? 19.376 43.170 28.601 1.00 6.74 234 LYS A C 1
ATOM 3219 O O . LYS A 1 225 ? 19.702 41.986 28.586 1.00 8.79 234 LYS A O 1
ATOM 3238 N N . HIS A 1 226 ? 19.466 43.934 29.676 1.00 5.82 235 HIS A N 1
ATOM 3239 C CA . HIS A 1 226 ? 20.155 43.524 30.891 1.00 5.72 235 HIS A CA 1
ATOM 3240 C C . HIS A 1 226 ? 19.246 43.528 32.089 1.00 5.42 235 HIS A C 1
ATOM 3241 O O . HIS A 1 226 ? 18.443 44.441 32.266 1.00 6.08 235 HIS A O 1
ATOM 3256 N N . LEU A 1 227 ? 19.422 42.531 32.944 1.00 5.43 236 LEU A N 1
ATOM 3257 C CA . LEU A 1 227 ? 18.745 42.445 34.232 1.00 5.20 236 LEU A CA 1
ATOM 3258 C C . LEU A 1 227 ? 19.701 41.870 35.247 1.00 5.28 236 LEU A C 1
ATOM 3259 O O . LEU A 1 227 ? 20.404 40.903 34.943 1.00 5.83 236 LEU A O 1
ATOM 3275 N N . THR A 1 228 ? 19.731 42.443 36.449 1.00 5.11 237 THR A N 1
ATOM 3276 C CA . THR A 1 228 ? 20.446 41.859 37.584 1.00 5.54 237 THR A CA 1
ATOM 3277 C C . THR A 1 228 ? 19.495 41.693 38.732 1.00 5.31 237 THR A C 1
ATOM 3278 O O . THR A 1 228 ? 18.720 42.605 39.040 1.00 5.42 237 THR A O 1
ATOM 3289 N N . LEU A 1 229 ? 19.557 40.536 39.382 1.00 6.05 238 LEU A N 1
ATOM 3290 C CA . LEU A 1 229 ? 18.693 40.271 40.529 1.00 5.95 238 LEU A CA 1
ATOM 3291 C C . LEU A 1 229 ? 19.259 40.903 41.793 1.00 6.10 238 LEU A C 1
ATOM 3292 O O . LEU A 1 229 ? 19.655 40.223 42.743 1.00 7.45 238 LEU A O 1
ATOM 3308 N N . THR A 1 230 ? 19.258 42.227 41.805 1.00 5.71 239 THR A N 1
ATOM 3309 C CA . THR A 1 230 ? 19.703 42.992 42.956 1.00 6.43 239 THR A CA 1
ATOM 3310 C C . THR A 1 230 ? 18.792 42.845 44.168 1.00 5.32 239 THR A C 1
ATOM 3311 O O . THR A 1 230 ? 19.268 42.973 45.289 1.00 6.98 239 THR A O 1
ATOM 3322 N N . GLY A 1 231 ? 17.497 42.646 43.965 1.00 5.52 240 GLY A N 1
ATOM 3323 C CA . GLY A 1 231 ? 16.564 42.467 45.058 1.00 6.39 240 GLY A CA 1
ATOM 3324 C C . GLY A 1 231 ? 16.702 43.581 46.076 1.00 5.12 240 GLY A C 1
ATOM 3325 O O . GLY A 1 231 ? 16.632 43.320 47.277 1.00 6.64 240 GLY A O 1
ATOM 3329 N N . HIS A 1 232 ? 16.838 44.814 45.627 1.00 6.08 241 HIS A N 1
ATOM 3330 C CA . HIS A 1 232 ? 17.387 45.876 46.474 1.00 5.87 241 HIS A CA 1
ATOM 3331 C C . HIS A 1 232 ? 16.366 46.476 47.418 1.00 5.57 241 HIS A C 1
ATOM 3332 O O . HIS A 1 232 ? 16.741 47.065 48.421 1.00 5.65 241 HIS A O 1
ATOM 3347 N N . VAL A 1 233 ? 15.084 46.352 47.094 1.00 5.74 242 VAL A N 1
ATOM 3348 C CA . VAL A 1 233 ? 14.011 46.757 48.002 1.00 5.46 242 VAL A CA 1
ATOM 3349 C C . VAL A 1 233 ? 12.877 45.764 47.863 1.00 4.75 242 VAL A C 1
ATOM 3350 O O . VAL A 1 233 ? 12.721 45.136 46.807 1.00 5.96 242 VAL A O 1
ATOM 3363 N N . TYR A 1 234 ? 12.101 45.601 48.931 1.00 5.19 243 TYR A N 1
ATOM 3364 C CA . TYR A 1 234 ? 10.850 44.864 48.866 1.00 5.09 243 TYR A CA 1
ATOM 3365 C C . TYR A 1 234 ? 9.745 45.842 48.576 1.00 4.76 243 TYR A C 1
ATOM 3366 O O . TYR A 1 234 ? 9.693 46.907 49.183 1.00 5.94 243 TYR A O 1
ATOM 3384 N N . SER A 1 235 ? 8.845 45.476 47.663 1.00 5.08 244 SER A N 1
ATOM 3385 C CA . SER A 1 235 ? 7.728 46.308 47.252 1.00 4.87 244 SER A CA 1
ATOM 3386 C C . SER A 1 235 ? 6.421 45.661 47.712 1.00 4.85 244 SER A C 1
ATOM 3387 O O . SER A 1 235 ? 5.930 44.723 47.085 1.00 5.33 244 SER A O 1
ATOM 3395 N N . PRO A 1 236 ? 5.864 46.126 48.839 1.00 4.74 245 PRO A N 1
ATOM 3396 C CA . PRO A 1 236 ? 4.520 45.710 49.225 1.00 4.57 245 PRO A CA 1
ATOM 3397 C C . PRO A 1 236 ? 3.491 46.258 48.269 1.00 4.95 245 PRO A C 1
ATOM 3398 O O . PRO A 1 236 ? 3.783 47.147 47.456 1.00 5.92 245 PRO A O 1
ATOM 3409 N N . ALA A 1 237 ? 2.276 45.749 48.385 1.00 5.25 246 ALA A N 1
ATOM 3410 C CA . ALA A 1 237 ? 1.126 46.332 47.709 1.00 5.09 246 ALA A CA 1
ATOM 3411 C C . ALA A 1 237 ? -0.046 46.348 48.675 1.00 4.95 246 ALA A C 1
ATOM 3412 O O . ALA A 1 237 ? 0.013 45.739 49.751 1.00 6.02 246 ALA A O 1
ATOM 3419 N N . LEU A 1 238 ? -1.105 47.062 48.305 1.00 5.80 247 LEU A N 1
ATOM 3420 C CA . LEU A 1 238 ? -2.261 47.335 49.167 1.00 7.05 247 LEU A CA 1
ATOM 3421 C C . LEU A 1 238 ? -3.550 47.297 48.374 1.00 5.02 247 LEU A C 1
ATOM 3422 O O . LEU A 1 238 ? -3.590 47.830 47.261 1.00 5.87 247 LEU A O 1
ATOM 3438 N N . PHE A 1 239 ? -4.605 46.754 48.979 1.00 5.19 248 PHE A N 1
ATOM 3439 C CA . PHE A 1 239 ? -5.970 47.029 48.569 1.00 5.17 248 PHE A CA 1
ATOM 3440 C C . PHE A 1 239 ? -6.442 48.259 49.332 1.00 5.22 248 PHE A C 1
ATOM 3441 O O . PHE A 1 239 ? -6.496 48.243 50.574 1.00 6.28 248 PHE A O 1
ATOM 3458 N N . LEU A 1 240 ? -6.823 49.310 48.606 1.00 5.47 249 LEU A N 1
ATOM 3459 C CA . LEU A 1 240 ? -7.321 50.559 49.191 1.00 5.78 249 LEU A CA 1
ATOM 3460 C C . LEU A 1 240 ? -8.749 50.837 48.773 1.00 6.27 249 LEU A C 1
ATOM 3461 O O . LEU A 1 240 ? -9.100 50.682 47.598 1.00 7.15 249 LEU A O 1
ATOM 3494 N N . ASN A 1 242 ? -12.052 53.822 49.358 1.00 7.25 251 ASN A N 1
ATOM 3495 C CA . ASN A 1 242 ? -12.475 55.102 49.881 1.00 7.53 251 ASN A CA 1
ATOM 3496 C C . ASN A 1 242 ? -13.081 54.909 51.271 1.00 7.55 251 ASN A C 1
ATOM 3497 O O . ASN A 1 242 ? -13.949 54.073 51.458 1.00 7.93 251 ASN A O 1
ATOM 3508 N N . LYS A 1 243 ? -12.637 55.689 52.246 1.00 7.81 252 LYS A N 1
ATOM 3509 C CA . LYS A 1 243 ? -13.063 55.447 53.619 1.00 8.39 252 LYS A CA 1
ATOM 3510 C C . LYS A 1 243 ? -14.550 55.667 53.827 1.00 9.71 252 LYS A C 1
ATOM 3511 O O . LYS A 1 243 ? -15.220 54.863 54.470 1.00 9.44 252 LYS A O 1
ATOM 3530 N N . ALA A 1 244 ? -15.078 56.773 53.325 1.00 9.74 253 ALA A N 1
ATOM 3531 C CA . ALA A 1 244 ? -16.480 57.069 53.537 1.00 10.32 253 ALA A CA 1
ATOM 3532 C C . ALA A 1 244 ? -17.355 55.957 52.955 1.00 10.29 253 ALA A C 1
ATOM 3533 O O . ALA A 1 244 ? -18.347 55.550 53.559 1.00 11.17 253 ALA A O 1
ATOM 3540 N N . LEU A 1 245 ? -16.982 55.454 51.789 1.00 10.22 254 LEU A N 1
ATOM 3541 C CA . LEU A 1 245 ? -17.724 54.377 51.168 1.00 9.78 254 LEU A CA 1
ATOM 3542 C C . LEU A 1 245 ? -17.652 53.089 51.987 1.00 9.97 254 LEU A C 1
ATOM 3543 O O . LEU A 1 245 ? -18.661 52.422 52.206 1.00 12.37 254 LEU A O 1
ATOM 3559 N N . PHE A 1 246 ? -16.459 52.731 52.433 1.00 8.75 255 PHE A N 1
ATOM 3560 C CA . PHE A 1 246 ? -16.296 51.554 53.271 1.00 7.99 255 PHE A CA 1
ATOM 3561 C C . PHE A 1 246 ? -17.123 51.663 54.547 1.00 9.12 255 PHE A C 1
ATOM 3562 O O . PHE A 1 246 ? -17.798 50.715 54.963 1.00 9.78 255 PHE A O 1
ATOM 3579 N N . ASP A 1 247 ? -17.072 52.829 55.179 1.00 10.10 256 ASP A N 1
ATOM 3580 C CA . ASP A 1 247 ? -17.756 53.016 56.456 1.00 11.07 256 ASP A CA 1
ATOM 3581 C C . ASP A 1 247 ? -19.276 52.919 56.325 1.00 11.06 256 ASP A C 1
ATOM 3582 O O . ASP A 1 247 ? -19.956 52.616 57.305 1.00 13.73 256 ASP A O 1
ATOM 3591 N N . LYS A 1 248 ? -19.806 53.154 55.125 1.00 10.83 257 LYS A N 1
ATOM 3592 C CA . LYS A 1 248 ? -21.242 53.053 54.904 1.00 14.03 257 LYS A CA 1
ATOM 3593 C C . LYS A 1 248 ? -21.705 51.627 54.640 1.00 14.01 257 LYS A C 1
ATOM 3594 O O . LYS A 1 248 ? -22.903 51.352 54.706 1.00 15.70 257 LYS A O 1
ATOM 3613 N N . LEU A 1 249 ? -20.790 50.715 54.340 1.00 13.61 258 LEU A N 1
ATOM 3614 C CA . LEU A 1 249 ? -21.172 49.314 54.189 1.00 14.04 258 LEU A CA 1
ATOM 3615 C C . LEU A 1 249 ? -21.699 48.796 55.513 1.00 12.79 258 LEU A C 1
ATOM 3616 O O . LEU A 1 249 ? -21.181 49.150 56.558 1.00 13.81 258 LEU A O 1
ATOM 3632 N N . PRO A 1 250 ? -22.714 47.924 55.476 1.00 15.16 259 PRO A N 1
ATOM 3633 C CA . PRO A 1 250 ? -23.097 47.214 56.702 1.00 15.06 259 PRO A CA 1
ATOM 3634 C C . PRO A 1 250 ? -21.901 46.457 57.287 1.00 13.08 259 PRO A C 1
ATOM 3635 O O . PRO A 1 250 ? -21.007 46.063 56.545 1.00 12.16 259 PRO A O 1
ATOM 3646 N N . ALA A 1 251 ? -21.874 46.281 58.598 1.00 12.62 260 ALA A N 1
ATOM 3647 C CA . ALA A 1 251 ? -20.743 45.645 59.259 1.00 13.11 260 ALA A CA 1
ATOM 3648 C C . ALA A 1 251 ? -20.344 44.314 58.628 1.00 11.52 260 ALA A C 1
ATOM 3649 O O . ALA A 1 251 ? -19.164 44.054 58.437 1.00 10.30 260 ALA A O 1
ATOM 3656 N N . ALA A 1 252 ? -21.308 43.457 58.326 1.00 10.42 261 ALA A N 1
ATOM 3657 C CA . ALA A 1 252 ? -20.969 42.162 57.755 1.00 10.66 261 ALA A CA 1
ATOM 3658 C C . ALA A 1 252 ? -20.331 42.305 56.383 1.00 9.53 261 ALA A C 1
ATOM 3659 O O . ALA A 1 252 ? -19.469 41.513 56.005 1.00 10.78 261 ALA A O 1
ATOM 3666 N N . ASP A 1 253 ? -20.721 43.327 55.639 1.00 10.47 262 ASP A N 1
ATOM 3667 C CA . ASP A 1 253 ? -20.127 43.552 54.328 1.00 9.26 262 ASP A CA 1
ATOM 3668 C C . ASP A 1 253 ? -18.738 44.182 54.415 1.00 9.11 262 ASP A C 1
ATOM 3669 O O . ASP A 1 253 ? -17.885 43.899 53.580 1.00 8.72 262 ASP A O 1
ATOM 3678 N N . GLN A 1 254 ? -18.513 45.029 55.415 1.00 8.87 263 GLN A N 1
ATOM 3679 C CA . GLN A 1 254 ? -17.155 45.483 55.710 1.00 8.64 263 GLN A CA 1
ATOM 3680 C C . GLN A 1 254 ? -16.245 44.281 55.908 1.00 8.32 263 GLN A C 1
ATOM 3681 O O . GLN A 1 254 ? -15.171 44.208 55.314 1.00 8.74 263 GLN A O 1
ATOM 3695 N N . GLN A 1 255 ? -16.674 43.328 56.730 1.00 8.34 264 GLN A N 1
ATOM 3696 C CA . GLN A 1 255 ? -15.883 42.136 56.983 1.00 8.66 264 GLN A CA 1
ATOM 3697 C C . GLN A 1 255 ? -15.654 41.338 55.703 1.00 8.10 264 GLN A C 1
ATOM 3698 O O . GLN A 1 255 ? -14.558 40.839 55.476 1.00 8.75 264 GLN A O 1
ATOM 3712 N N . ALA A 1 256 ? -16.680 41.228 54.865 1.00 9.19 265 ALA A N 1
ATOM 3713 C CA . ALA A 1 256 ? -16.562 40.525 53.592 1.00 8.60 265 ALA A CA 1
ATOM 3714 C C . ALA A 1 256 ? -15.515 41.179 52.692 1.00 8.98 265 ALA A C 1
ATOM 3715 O O . ALA A 1 256 ? -14.745 40.489 52.034 1.00 8.36 265 ALA A O 1
ATOM 3722 N N . PHE A 1 257 ? -15.485 42.507 52.634 1.00 7.65 266 PHE A N 1
ATOM 3723 C CA . PHE A 1 257 ? -14.500 43.205 51.804 1.00 7.60 266 PHE A CA 1
ATOM 3724 C C . PHE A 1 257 ? -13.078 42.965 52.313 1.00 7.21 266 PHE A C 1
ATOM 3725 O O . PHE A 1 257 ? -12.159 42.728 51.523 1.00 7.68 266 PHE A O 1
ATOM 3742 N N . ILE A 1 258 ? -12.897 43.033 53.626 1.00 6.99 267 ILE A N 1
ATOM 3743 C CA . ILE A 1 258 ? -11.590 42.770 54.226 1.00 7.52 267 ILE A CA 1
ATOM 3744 C C . ILE A 1 258 ? -11.153 41.340 53.924 1.00 7.44 267 ILE A C 1
ATOM 3745 O O . ILE A 1 258 ? -10.027 41.099 53.501 1.00 6.92 267 ILE A O 1
ATOM 3761 N N . ASP A 1 259 ? -12.050 40.389 54.146 1.00 7.66 268 ASP A N 1
ATOM 3762 C CA . ASP A 1 259 ? -11.712 38.986 53.932 1.00 8.69 268 ASP A CA 1
ATOM 3763 C C . ASP A 1 259 ? -11.403 38.709 52.467 1.00 7.40 268 ASP A C 1
ATOM 3764 O O . ASP A 1 259 ? -10.512 37.923 52.150 1.00 8.28 268 ASP A O 1
ATOM 3773 N N . ALA A 1 260 ? -12.140 39.357 51.564 1.00 7.45 269 ALA A N 1
ATOM 3774 C CA . ALA A 1 260 ? -11.901 39.205 50.130 1.00 7.34 269 ALA A CA 1
ATOM 3775 C C . ALA A 1 260 ? -10.516 39.734 49.758 1.00 6.97 269 ALA A C 1
ATOM 3776 O O . ALA A 1 260 ? -9.815 39.149 48.929 1.00 7.79 269 ALA A O 1
ATOM 3783 N N . ALA A 1 261 ? -10.111 40.836 50.375 1.00 6.66 270 ALA A N 1
ATOM 3784 C CA . ALA A 1 261 ? -8.796 41.407 50.118 1.00 6.93 270 ALA A CA 1
ATOM 3785 C C . ALA A 1 261 ? -7.707 40.477 50.633 1.00 6.58 270 ALA A C 1
ATOM 3786 O O . ALA A 1 261 ? -6.678 40.317 49.973 1.00 6.99 270 ALA A O 1
ATOM 3793 N N . ARG A 1 262 ? -7.913 39.880 51.803 1.00 6.67 271 ARG A N 1
ATOM 3794 C CA . ARG A 1 262 ? -6.925 38.937 52.309 1.00 7.14 271 ARG A CA 1
ATOM 3795 C C . ARG A 1 262 ? -6.800 37.713 51.412 1.00 7.09 271 ARG A C 1
ATOM 3796 O O . ARG A 1 262 ? -5.696 37.210 51.178 1.00 8.12 271 ARG A O 1
ATOM 3817 N N . GLN A 1 263 ? -7.912 37.236 50.874 1.00 7.78 272 GLN A N 1
ATOM 3818 C CA . GLN A 1 263 ? -7.842 36.122 49.947 1.00 7.80 272 GLN A CA 1
ATOM 3819 C C . GLN A 1 263 ? -7.156 36.527 48.639 1.00 7.09 272 GLN A C 1
ATOM 3820 O O . GLN A 1 263 ? -6.370 35.760 48.064 1.00 7.95 272 GLN A O 1
ATOM 3834 N N . GLY A 1 264 ? -7.426 37.737 48.163 1.00 7.21 273 GLY A N 1
ATOM 3835 C CA . GLY A 1 264 ? -6.710 38.255 47.010 1.00 7.39 273 GLY A CA 1
ATOM 3836 C C . GLY A 1 264 ? -5.210 38.303 47.254 1.00 6.19 273 GLY A C 1
ATOM 3837 O O . GLY A 1 264 ? -4.426 37.955 46.362 1.00 6.93 273 GLY A O 1
ATOM 3841 N N . ALA A 1 265 ? -4.804 38.721 48.447 1.00 6.52 274 ALA A N 1
ATOM 3842 C CA . ALA A 1 265 ? -3.392 38.744 48.794 1.00 6.93 274 ALA A CA 1
ATOM 3843 C C . ALA A 1 265 ? -2.781 37.349 48.741 1.00 7.21 274 ALA A C 1
ATOM 3844 O O . ALA A 1 265 ? -1.643 37.189 48.315 1.00 7.47 274 ALA A O 1
ATOM 3851 N N . LYS A 1 266 ? -3.507 36.344 49.208 1.00 7.31 275 LYS A N 1
ATOM 3852 C CA . LYS A 1 266 ? -2.997 34.978 49.212 1.00 7.36 275 LYS A CA 1
ATOM 3853 C C . LYS A 1 266 ? -2.682 34.519 47.785 1.00 8.10 275 LYS A C 1
ATOM 3854 O O . LYS A 1 266 ? -1.599 34.020 47.490 1.00 7.76 275 LYS A O 1
ATOM 3873 N N . LEU A 1 267 ? -3.627 34.699 46.878 1.00 7.07 276 LEU A N 1
ATOM 3874 C CA . LEU A 1 267 ? -3.418 34.226 45.511 1.00 7.61 276 LEU A CA 1
ATOM 3875 C C . LEU A 1 267 ? -2.376 35.070 44.764 1.00 7.43 276 LEU A C 1
ATOM 3876 O O . LEU A 1 267 ? -1.616 34.559 43.944 1.00 7.96 276 LEU A O 1
ATOM 3892 N N . ASN A 1 268 ? -2.353 36.365 45.049 1.00 6.76 277 ASN A N 1
ATOM 3893 C CA . ASN A 1 268 ? -1.320 37.279 44.575 1.00 6.52 277 ASN A CA 1
ATOM 3894 C C . ASN A 1 268 ? 0.077 36.799 44.946 1.00 6.87 277 ASN A C 1
ATOM 3895 O O . ASN A 1 268 ? 0.955 36.680 44.085 1.00 6.40 277 ASN A O 1
ATOM 3906 N N . ARG A 1 269 ? 0.286 36.499 46.220 1.00 5.98 278 ARG A N 1
ATOM 3907 C CA . ARG A 1 269 ? 1.575 36.044 46.686 1.00 5.98 278 ARG A CA 1
ATOM 3908 C C . ARG A 1 269 ? 1.973 34.716 46.043 1.00 6.44 278 ARG A C 1
ATOM 3909 O O . ARG A 1 269 ? 3.146 34.503 45.738 1.00 6.75 278 ARG A O 1
ATOM 3930 N N . ALA A 1 270 ? 1.010 33.826 45.834 1.00 6.94 279 ALA A N 1
ATOM 3931 C CA . ALA A 1 270 ? 1.310 32.557 45.177 1.00 7.29 279 ALA A CA 1
ATOM 3932 C C . ALA A 1 270 ? 1.795 32.792 43.740 1.00 7.69 279 ALA A C 1
ATOM 3933 O O . ALA A 1 270 ? 2.718 32.116 43.279 1.00 8.50 279 ALA A O 1
ATOM 3940 N N . ARG A 1 271 ? 1.193 33.750 43.039 1.00 6.58 280 ARG A N 1
ATOM 3941 C CA . ARG A 1 271 ? 1.637 34.067 41.696 1.00 6.02 280 ARG A CA 1
ATOM 3942 C C . ARG A 1 271 ? 3.042 34.684 41.702 1.00 6.91 280 ARG A C 1
ATOM 3943 O O . ARG A 1 271 ? 3.866 34.373 40.838 1.00 7.60 280 ARG A O 1
ATOM 3964 N N . VAL A 1 272 ? 3.333 35.565 42.650 1.00 5.99 281 VAL A N 1
ATOM 3965 C CA . VAL A 1 272 ? 4.678 36.091 42.803 1.00 5.51 281 VAL A CA 1
ATOM 3966 C C . VAL A 1 272 ? 5.672 34.949 42.989 1.00 6.63 281 VAL A C 1
ATOM 3967 O O . VAL A 1 272 ? 6.743 34.942 42.372 1.00 7.43 281 VAL A O 1
ATOM 3980 N N . ASP A 1 273 ? 5.336 33.970 43.821 1.00 7.08 282 ASP A N 1
ATOM 3981 C CA . ASP A 1 273 ? 6.235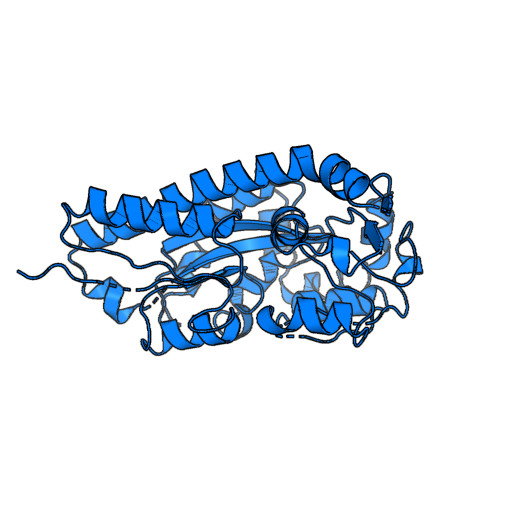 32.838 44.020 1.00 7.72 282 ASP A CA 1
ATOM 3982 C C . ASP A 1 273 ? 6.513 32.123 42.697 1.00 7.81 282 ASP A C 1
ATOM 3983 O O . ASP A 1 273 ? 7.650 31.790 42.393 1.00 8.42 282 ASP A O 1
ATOM 3992 N N . GLU A 1 274 ? 5.468 31.915 41.905 1.00 7.28 283 GLU A N 1
ATOM 3993 C CA . GLU A 1 274 ? 5.614 31.219 40.639 1.00 8.30 283 GLU A CA 1
ATOM 3994 C C . GLU A 1 274 ? 6.462 32.031 39.671 1.00 8.51 283 GLU A C 1
ATOM 3995 O O . GLU A 1 274 ? 7.333 31.485 38.986 1.00 9.02 283 GLU A O 1
ATOM 4007 N N . ASP A 1 275 ? 6.210 33.327 39.603 1.00 7.15 284 ASP A N 1
ATOM 4008 C CA . ASP A 1 275 ? 6.981 34.210 38.737 1.00 7.90 284 ASP A CA 1
ATOM 4009 C C . ASP A 1 275 ? 8.460 34.212 39.124 1.00 8.19 284 ASP A C 1
ATOM 4010 O O . ASP A 1 275 ? 9.346 34.168 38.260 1.00 8.55 284 ASP A O 1
ATOM 4019 N N . ASP A 1 276 ? 8.744 34.284 40.415 1.00 7.61 285 ASP A N 1
ATOM 4020 C CA . ASP A 1 276 ? 10.122 34.336 40.867 1.00 7.55 285 ASP A CA 1
ATOM 4021 C C . ASP A 1 276 ? 10.838 33.020 40.581 1.00 8.00 285 ASP A C 1
ATOM 4022 O O . ASP A 1 276 ? 12.038 33.031 40.312 1.00 9.47 285 ASP A O 1
ATOM 4031 N N . ALA A 1 277 ? 10.137 31.888 40.651 1.00 7.63 286 ALA A N 1
ATOM 4032 C CA . ALA A 1 277 ? 10.765 30.591 40.432 1.00 8.97 286 ALA A CA 1
ATOM 4033 C C . ALA A 1 277 ? 11.126 30.397 38.966 1.00 9.43 286 ALA A C 1
ATOM 4034 O O . ALA A 1 277 ? 12.131 29.762 38.676 1.00 11.50 286 ALA A O 1
ATOM 4041 N N . LYS A 1 278 ? 10.327 30.930 38.047 1.00 8.80 287 LYS A N 1
ATOM 4042 C CA . LYS A 1 278 ? 10.515 30.666 36.626 1.00 11.06 287 LYS A CA 1
ATOM 4043 C C . LYS A 1 278 ? 11.187 31.812 35.905 1.00 8.27 287 LYS A C 1
ATOM 4044 O O . LYS A 1 278 ? 11.564 31.673 34.745 1.00 9.16 287 LYS A O 1
ATOM 4063 N N . GLY A 1 279 ? 11.334 32.951 36.563 1.00 8.22 288 GLY A N 1
ATOM 4064 C CA . GLY A 1 279 ? 11.631 34.171 35.857 1.00 8.21 288 GLY A CA 1
ATOM 4065 C C . GLY A 1 279 ? 12.987 34.235 35.181 1.00 8.02 288 GLY A C 1
ATOM 4066 O O . GLY A 1 279 ? 13.087 34.751 34.070 1.00 8.10 288 GLY A O 1
ATOM 4070 N N . VAL A 1 280 ? 14.041 33.753 35.824 1.00 7.97 289 VAL A N 1
ATOM 4071 C CA . VAL A 1 280 ? 15.358 33.824 35.209 1.00 9.32 289 VAL A CA 1
ATOM 4072 C C . VAL A 1 280 ? 15.358 33.012 33.902 1.00 8.35 289 VAL A C 1
ATOM 4073 O O . VAL A 1 280 ? 15.799 33.499 32.856 1.00 8.70 289 VAL A O 1
ATOM 4086 N N . ALA A 1 281 ? 14.867 31.784 33.955 1.00 7.80 290 ALA A N 1
ATOM 4087 C CA . ALA A 1 281 ? 14.826 30.941 32.762 1.00 8.80 290 ALA A CA 1
ATOM 4088 C C . ALA A 1 281 ? 13.951 31.580 31.683 1.00 7.48 290 ALA A C 1
ATOM 4089 O O . ALA A 1 281 ? 14.306 31.606 30.504 1.00 8.81 290 ALA A O 1
ATOM 4096 N N . ASP A 1 282 ? 12.803 32.096 32.091 1.00 7.45 291 ASP A N 1
ATOM 4097 C CA . ASP A 1 282 ? 11.863 32.701 31.145 1.00 9.15 291 ASP A CA 1
ATOM 4098 C C . ASP A 1 282 ? 12.509 33.881 30.396 1.00 7.29 291 ASP A C 1
ATOM 4099 O O . ASP A 1 282 ? 12.441 33.983 29.176 1.00 8.30 291 ASP A O 1
ATOM 4108 N N . LEU A 1 283 ? 13.147 34.768 31.145 1.00 7.37 292 LEU A N 1
ATOM 4109 C CA . LEU A 1 283 ? 13.717 35.971 30.559 1.00 7.09 292 LEU A CA 1
ATOM 4110 C C . LEU A 1 283 ? 14.986 35.681 29.761 1.00 6.87 292 LEU A C 1
ATOM 4111 O O . LEU A 1 283 ? 15.213 36.306 28.737 1.00 7.71 292 LEU A O 1
ATOM 4127 N N . ARG A 1 284 ? 15.782 34.699 30.173 1.00 6.88 293 ARG A N 1
ATOM 4128 C CA . ARG A 1 284 ? 16.930 34.305 29.368 1.00 7.04 293 ARG A CA 1
ATOM 4129 C C . ARG A 1 284 ? 16.464 33.753 28.030 1.00 7.83 293 ARG A C 1
ATOM 4130 O O . ARG A 1 284 ? 17.067 34.016 26.999 1.00 9.04 293 ARG A O 1
ATOM 4151 N N . ALA A 1 285 ? 15.391 32.971 28.033 1.00 8.44 294 ALA A N 1
ATOM 4152 C CA . ALA A 1 285 ? 14.888 32.398 26.789 1.00 9.68 294 ALA A CA 1
ATOM 4153 C C . ALA A 1 285 ? 14.358 33.491 25.855 1.00 9.92 294 ALA A C 1
ATOM 4154 O O . ALA A 1 285 ? 14.360 33.333 24.646 1.00 11.84 294 ALA A O 1
ATOM 4161 N N . LYS A 1 286 ? 13.926 34.601 26.431 1.00 10.46 295 LYS A N 1
ATOM 4162 C CA . LYS A 1 286 ? 13.464 35.763 25.670 1.00 10.51 295 LYS A CA 1
ATOM 4163 C C . LYS A 1 286 ? 14.599 36.699 25.296 1.00 12.60 295 LYS A C 1
ATOM 4164 O O . LYS A 1 286 ? 14.367 37.791 24.773 1.00 16.88 295 LYS A O 1
ATOM 4183 N N . GLY A 1 287 ? 15.834 36.295 25.575 1.00 10.99 296 GLY A N 1
ATOM 4184 C CA . GLY A 1 287 ? 16.988 37.004 25.068 1.00 10.15 296 GLY A CA 1
ATOM 4185 C C . GLY A 1 287 ? 17.665 37.977 26.010 1.00 8.60 296 GLY A C 1
ATOM 4186 O O . GLY A 1 287 ? 18.623 38.629 25.632 1.00 9.72 296 GLY A O 1
ATOM 4207 N N . THR A 1 289 ? 20.076 39.185 29.059 1.00 7.24 298 THR A N 1
ATOM 4208 C CA . THR A 1 289 ? 21.234 38.752 29.827 1.00 7.25 298 THR A CA 1
ATOM 4209 C C . THR A 1 289 ? 20.892 39.008 31.285 1.00 7.12 298 THR A C 1
ATOM 4210 O O . THR A 1 289 ? 20.739 40.158 31.687 1.00 6.83 298 THR A O 1
ATOM 4221 N N . VAL A 1 290 ? 20.750 37.935 32.050 1.00 7.42 299 VAL A N 1
ATOM 4222 C CA . VAL A 1 290 ? 20.283 38.001 33.432 1.00 7.39 299 VAL A CA 1
ATOM 4223 C C . VAL A 1 290 ? 21.414 37.599 34.353 1.00 7.55 299 VAL A C 1
ATOM 4224 O O . VAL A 1 290 ? 21.876 36.457 34.330 1.00 8.03 299 VAL A O 1
ATOM 4237 N N . ILE A 1 291 ? 21.872 38.566 35.145 1.00 7.26 300 ILE A N 1
ATOM 4238 C CA . ILE A 1 291 ? 22.898 38.332 36.157 1.00 7.48 300 ILE A CA 1
ATOM 4239 C C . ILE A 1 291 ? 22.205 37.932 37.455 1.00 7.62 300 ILE A C 1
ATOM 4240 O O . ILE A 1 291 ? 21.520 38.743 38.087 1.00 7.82 300 ILE A O 1
ATOM 4256 N N . ASP A 1 292 ? 22.363 36.672 37.830 1.00 8.21 301 ASP A N 1
ATOM 4257 C CA . ASP A 1 292 ? 21.754 36.134 39.034 1.00 8.95 301 ASP A CA 1
ATOM 4258 C C . ASP A 1 292 ? 22.795 35.671 40.038 1.00 11.96 301 ASP A C 1
ATOM 4259 O O . ASP A 1 292 ? 22.454 35.009 41.021 1.00 17.85 301 ASP A O 1
ATOM 4268 N N . ASN A 1 293 ? 24.058 35.991 39.782 1.00 9.29 302 ASN A N 1
ATOM 4269 C CA . ASN A 1 293 ? 25.150 35.708 40.697 1.00 12.27 302 ASN A CA 1
ATOM 4270 C C . ASN A 1 293 ? 25.829 37.031 41.024 1.00 12.69 302 ASN A C 1
ATOM 4271 O O . ASN A 1 293 ? 26.677 37.519 40.266 1.00 16.16 302 ASN A O 1
ATOM 4282 N N . ILE A 1 294 ? 25.400 37.646 42.117 1.00 12.31 303 ILE A N 1
ATOM 4283 C CA . ILE A 1 294 ? 26.036 38.860 42.625 1.00 10.64 303 ILE A CA 1
ATOM 4284 C C . ILE A 1 294 ? 26.343 38.660 44.095 1.00 12.32 303 ILE A C 1
ATOM 4285 O O . ILE A 1 294 ? 25.861 37.709 44.722 1.00 12.45 303 ILE A O 1
ATOM 4301 N N . ASP A 1 295 ? 27.159 39.555 44.644 1.00 12.34 304 ASP A N 1
ATOM 4302 C CA . ASP A 1 295 ? 27.412 39.603 46.080 1.00 11.32 304 ASP A CA 1
ATOM 4303 C C . ASP A 1 295 ? 26.599 40.755 46.646 1.00 10.10 304 ASP A C 1
ATOM 4304 O O . ASP A 1 295 ? 27.009 41.926 46.605 1.00 10.14 304 ASP A O 1
ATOM 4313 N N . LYS A 1 296 ? 25.405 40.451 47.148 1.00 11.40 305 LYS A N 1
ATOM 4314 C CA . LYS A 1 296 ? 24.504 41.473 47.640 1.00 12.68 305 LYS A CA 1
ATOM 4315 C C . LYS A 1 296 ? 25.113 42.318 48.737 1.00 11.61 305 LYS A C 1
ATOM 4316 O O . LYS A 1 296 ? 24.801 43.488 48.875 1.00 11.95 305 LYS A O 1
ATOM 4335 N N . ALA A 1 297 ? 25.976 41.715 49.541 1.00 12.27 306 ALA A N 1
ATOM 4336 C CA . ALA A 1 297 ? 26.582 42.460 50.626 1.00 12.04 306 ALA A CA 1
ATOM 4337 C C . ALA A 1 297 ? 27.339 43.682 50.114 1.00 11.06 306 ALA A C 1
ATOM 4338 O O . ALA A 1 297 ? 27.401 44.700 50.797 1.00 11.02 306 ALA A O 1
ATOM 4345 N N . ARG A 1 298 ? 27.877 43.619 48.897 1.00 9.80 307 ARG A N 1
ATOM 4346 C CA . ARG A 1 298 ? 28.582 44.768 48.360 1.00 9.40 307 ARG A CA 1
ATOM 4347 C C . ARG A 1 298 ? 27.612 45.889 47.985 1.00 8.36 307 ARG A C 1
ATOM 4348 O O . ARG A 1 298 ? 27.961 47.060 48.069 1.00 9.20 307 ARG A O 1
ATOM 4369 N N . PHE A 1 299 ? 26.403 45.534 47.575 1.00 8.05 308 PHE A N 1
ATOM 4370 C CA . PHE A 1 299 ? 25.397 46.547 47.269 1.00 7.89 308 PHE A CA 1
ATOM 4371 C C . PHE A 1 299 ? 24.923 47.229 48.552 1.00 8.64 308 PHE A C 1
ATOM 4372 O O . PHE A 1 299 ? 24.737 48.445 48.606 1.00 9.12 308 PHE A O 1
ATOM 4389 N N . VAL A 1 300 ? 24.770 46.457 49.623 1.00 9.00 309 VAL A N 1
ATOM 4390 C CA . VAL A 1 300 ? 24.446 47.028 50.931 1.00 9.70 309 VAL A CA 1
ATOM 4391 C C . VAL A 1 300 ? 25.539 47.998 51.356 1.00 9.08 309 VAL A C 1
ATOM 4392 O O . VAL A 1 300 ? 25.280 49.137 51.753 1.00 11.60 309 VAL A O 1
ATOM 4405 N N . ALA A 1 301 ? 26.782 47.574 51.254 1.00 9.03 310 ALA A N 1
ATOM 4406 C CA . ALA A 1 301 ? 27.877 48.427 51.666 1.00 9.97 310 ALA A CA 1
ATOM 4407 C C . ALA A 1 301 ? 27.908 49.751 50.889 1.00 10.89 310 ALA A C 1
ATOM 4408 O O . ALA A 1 301 ? 28.219 50.800 51.459 1.00 11.99 310 ALA A O 1
ATOM 4415 N N . ALA A 1 302 ? 27.608 49.693 49.594 1.00 10.42 311 ALA A N 1
ATOM 4416 C CA . ALA A 1 302 ? 27.611 50.896 48.752 1.00 9.39 311 ALA A CA 1
ATOM 4417 C C . ALA A 1 302 ? 26.589 51.927 49.236 1.00 9.84 311 ALA A C 1
ATOM 4418 O O . ALA A 1 302 ? 26.806 53.136 49.097 1.00 14.07 311 ALA A O 1
ATOM 4425 N N . LEU A 1 303 ? 25.504 51.455 49.819 1.00 8.83 312 LEU A N 1
ATOM 4426 C CA . LEU A 1 303 ? 24.4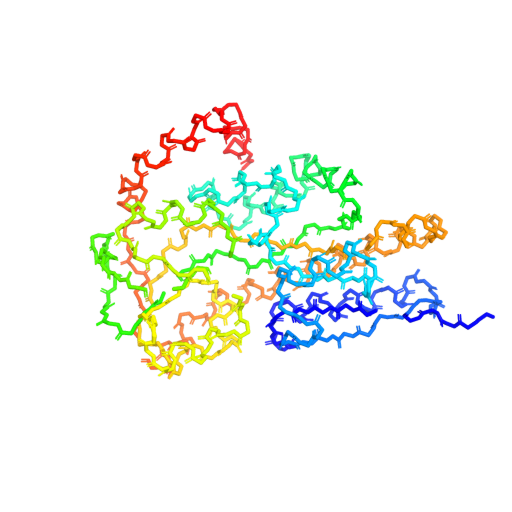65 52.354 50.315 1.00 9.85 312 LEU A CA 1
ATOM 4427 C C . LEU A 1 303 ? 24.689 52.848 51.752 1.00 9.76 312 LEU A C 1
ATOM 4428 O O . LEU A 1 303 ? 23.816 53.509 52.304 1.00 11.21 312 LEU A O 1
ATOM 4444 N N . ALA A 1 304 ? 25.834 52.563 52.367 1.00 10.99 313 ALA A N 1
ATOM 4445 C CA . ALA A 1 304 ? 26.020 52.902 53.781 1.00 12.10 313 ALA A CA 1
ATOM 4446 C C . ALA A 1 304 ? 25.661 54.345 54.129 1.00 11.51 313 ALA A C 1
ATOM 4447 O O . ALA A 1 304 ? 24.994 54.579 55.135 1.00 11.01 313 ALA A O 1
ATOM 4454 N N . PRO A 1 305 ? 26.118 55.323 53.343 1.00 12.24 314 PRO A N 1
ATOM 4455 C CA . PRO A 1 305 ? 25.798 56.709 53.702 1.00 13.69 314 PRO A CA 1
ATOM 4456 C C . PRO A 1 305 ? 24.299 56.987 53.715 1.00 10.55 314 PRO A C 1
ATOM 4457 O O . PRO A 1 305 ? 23.798 57.639 54.621 1.00 13.11 314 PRO A O 1
ATOM 4468 N N A VAL A 1 306 ? 23.564 56.480 52.734 0.40 9.56 315 VAL A N 1
ATOM 4469 N N B VAL A 1 306 ? 23.593 56.491 52.712 0.60 9.49 315 VAL A N 1
ATOM 4470 C CA A VAL A 1 306 ? 22.124 56.730 52.700 0.40 9.57 315 VAL A CA 1
ATOM 4471 C CA B VAL A 1 306 ? 22.157 56.684 52.653 0.60 8.94 315 VAL A CA 1
ATOM 4472 C C A VAL A 1 306 ? 21.374 55.857 53.715 0.40 9.51 315 VAL A C 1
ATOM 4473 C C B VAL A 1 306 ? 21.487 55.927 53.797 0.60 7.25 315 VAL A C 1
ATOM 4474 O 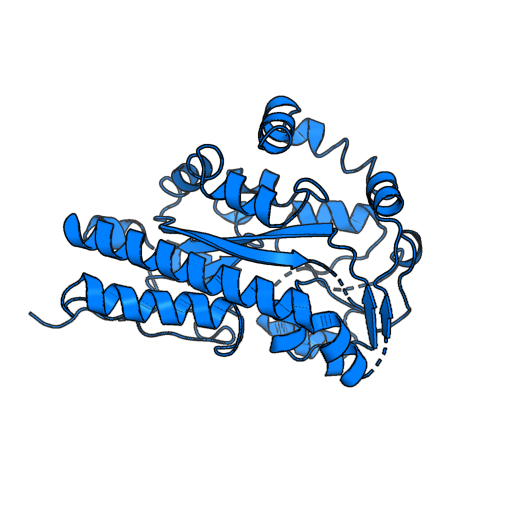O A VAL A 1 306 ? 20.303 56.233 54.206 0.40 8.68 315 VAL A O 1
ATOM 4475 O O B VAL A 1 306 ? 20.584 56.449 54.450 0.60 7.37 315 VAL A O 1
ATOM 4500 N N . ASN A 1 307 ? 21.929 54.704 54.069 1.00 8.48 316 ASN A N 1
ATOM 4501 C CA . ASN A 1 307 ? 21.331 53.951 55.152 1.00 9.17 316 ASN A CA 1
ATOM 4502 C C . ASN A 1 307 ? 21.515 54.650 56.487 1.00 8.87 316 ASN A C 1
ATOM 4503 O O . ASN A 1 307 ? 20.629 54.572 57.338 1.00 9.28 316 ASN A O 1
ATOM 4515 N N . ALA A 1 308 ? 22.627 55.354 56.676 1.00 8.90 317 ALA A N 1
ATOM 4516 C CA . ALA A 1 308 ? 22.815 56.102 57.918 1.00 9.88 317 ALA A CA 1
ATOM 4517 C C . ALA A 1 308 ? 21.728 57.180 58.021 1.00 9.29 317 ALA A C 1
ATOM 4518 O O . ALA A 1 308 ? 21.198 57.451 59.102 1.00 10.16 317 ALA A O 1
ATOM 4525 N N A GLN A 1 309 ? 21.361 57.770 56.888 0.39 9.02 318 GLN A N 1
ATOM 4526 N N B GLN A 1 309 ? 21.391 57.789 56.888 0.61 8.72 318 GLN A N 1
ATOM 4527 C CA A GLN A 1 309 ? 20.300 58.770 56.877 0.39 8.74 318 GLN A CA 1
ATOM 4528 C CA B GLN A 1 309 ? 20.315 58.762 56.859 0.61 8.62 318 GLN A CA 1
ATOM 4529 C C A GLN A 1 309 ? 18.918 58.155 57.122 0.39 8.09 318 GLN A C 1
ATOM 4530 C C B GLN A 1 309 ? 18.978 58.111 57.206 0.61 7.61 318 GLN A C 1
ATOM 4531 O O A GLN A 1 309 ? 18.052 58.775 57.742 0.39 9.12 318 GLN A O 1
ATOM 4532 O O B GLN A 1 309 ? 18.221 58.649 58.016 0.61 7.88 318 GLN A O 1
ATOM 4559 N N . PHE A 1 310 ? 18.696 56.940 56.637 1.00 8.01 319 PHE A N 1
ATOM 4560 C CA . PHE A 1 310 ? 17.454 56.253 56.939 1.00 6.73 319 PHE A CA 1
ATOM 4561 C C . PHE A 1 310 ? 17.386 55.890 58.434 1.00 7.72 319 PHE A C 1
ATOM 4562 O O . PHE A 1 310 ? 16.315 55.961 59.033 1.00 8.26 319 PHE A O 1
ATOM 4579 N N . GLU A 1 311 ? 18.505 55.530 59.047 1.00 7.24 320 GLU A N 1
ATOM 4580 C CA . GLU A 1 311 ? 18.478 55.229 60.473 1.00 8.76 320 GLU A CA 1
ATOM 4581 C C . GLU A 1 311 ? 18.092 56.459 61.276 1.00 9.73 320 GLU A C 1
ATOM 4582 O O . GLU A 1 311 ? 17.355 56.363 62.257 1.00 9.95 320 GLU A O 1
ATOM 4594 N N . LYS A 1 312 ? 18.613 57.615 60.894 1.00 9.17 321 LYS A N 1
ATOM 4595 C CA . LYS A 1 312 ? 18.260 58.857 61.576 1.00 10.18 321 LYS A CA 1
ATOM 4596 C C . LYS A 1 312 ? 16.787 59.179 61.352 1.00 10.53 321 LYS A C 1
ATOM 4597 O O . LYS A 1 312 ? 16.108 59.690 62.241 1.00 13.37 321 LYS A O 1
ATOM 4616 N N . GLN A 1 313 ? 16.290 58.887 60.162 1.00 9.05 322 GLN A N 1
ATOM 4617 C CA . GLN A 1 313 ? 14.917 59.200 59.810 1.00 9.71 322 GLN A CA 1
ATOM 4618 C C . GLN A 1 313 ? 13.899 58.323 60.530 1.00 9.92 322 GLN A C 1
ATOM 4619 O O . GLN A 1 313 ? 12.905 58.822 61.056 1.00 12.25 322 GLN A O 1
ATOM 4633 N N . PHE A 1 314 ? 14.143 57.017 60.560 1.00 8.00 323 PHE A N 1
ATOM 4634 C CA . PHE A 1 314 ? 13.163 56.079 61.095 1.00 8.49 323 PHE A CA 1
ATOM 4635 C C . PHE A 1 314 ? 13.463 55.654 62.518 1.00 8.23 323 PHE A C 1
ATOM 4636 O O . PHE A 1 314 ? 12.551 55.231 63.238 1.00 9.41 323 PHE A O 1
ATOM 4653 N N . GLY A 1 315 ? 14.720 55.746 62.919 1.00 8.27 324 GLY A N 1
ATOM 4654 C CA . GLY A 1 315 ? 15.142 55.302 64.224 1.00 7.98 324 GLY A CA 1
ATOM 4655 C C . GLY A 1 315 ? 15.517 53.833 64.231 1.00 7.64 324 GLY A C 1
ATOM 4656 O O . GLY A 1 315 ? 14.910 53.004 63.559 1.00 8.17 324 GLY A O 1
ATOM 4660 N N . LYS A 1 316 ? 16.511 53.504 65.039 1.00 9.46 325 LYS A N 1
ATOM 4661 C CA . LYS A 1 316 ? 16.915 52.123 65.216 1.00 10.43 325 LYS A CA 1
ATOM 4662 C C . LYS A 1 316 ? 15.781 51.286 65.772 1.00 9.84 325 LYS A C 1
ATOM 4663 O O . LYS A 1 316 ? 15.648 50.113 65.424 1.00 10.76 325 LYS A O 1
ATOM 4682 N N . ALA A 1 317 ? 14.980 51.844 66.672 1.00 9.40 326 ALA A N 1
ATOM 4683 C CA . ALA A 1 317 ? 13.936 51.045 67.297 1.00 10.68 326 ALA A CA 1
ATOM 4684 C C . ALA A 1 317 ? 13.006 50.434 66.252 1.00 8.90 326 ALA A C 1
ATOM 4685 O O . ALA A 1 317 ? 12.720 49.231 66.302 1.00 8.79 326 ALA A O 1
ATOM 4692 N N . ALA A 1 318 ? 12.536 51.251 65.317 1.00 7.35 327 ALA A N 1
ATOM 4693 C CA . ALA A 1 318 ? 11.577 50.784 64.332 1.00 7.61 327 ALA A CA 1
ATOM 4694 C C . ALA A 1 318 ? 12.237 49.861 63.305 1.00 6.95 327 ALA A C 1
ATOM 4695 O O . ALA A 1 318 ? 11.643 48.884 62.887 1.00 7.40 327 ALA A O 1
ATOM 4702 N N . LEU A 1 319 ? 13.472 50.158 62.914 1.00 7.07 328 LEU A N 1
ATOM 4703 C CA . LEU A 1 319 ? 14.163 49.309 61.948 1.00 6.47 328 LEU A CA 1
ATOM 4704 C C . LEU A 1 319 ? 14.489 47.952 62.573 1.00 7.04 328 LEU A C 1
ATOM 4705 O O . LEU A 1 319 ? 14.287 46.901 61.962 1.00 7.50 328 LEU A O 1
ATOM 4721 N N . GLU A 1 320 ? 14.974 47.956 63.809 1.00 7.42 329 GLU A N 1
ATOM 4722 C CA . GLU A 1 320 ? 15.307 46.713 64.492 1.00 7.51 329 GLU A CA 1
ATOM 4723 C C . GLU A 1 320 ? 14.074 45.887 64.801 1.00 8.11 329 GLU A C 1
ATOM 4724 O O . GLU A 1 320 ? 14.139 44.671 64.795 1.00 9.18 329 GLU A O 1
ATOM 4736 N N . GLN A 1 321 ? 12.959 46.557 65.075 1.00 7.58 330 GLN A N 1
ATOM 4737 C CA . GLN A 1 321 ? 11.687 45.866 65.304 1.00 7.95 330 GLN A CA 1
ATOM 4738 C C . GLN A 1 321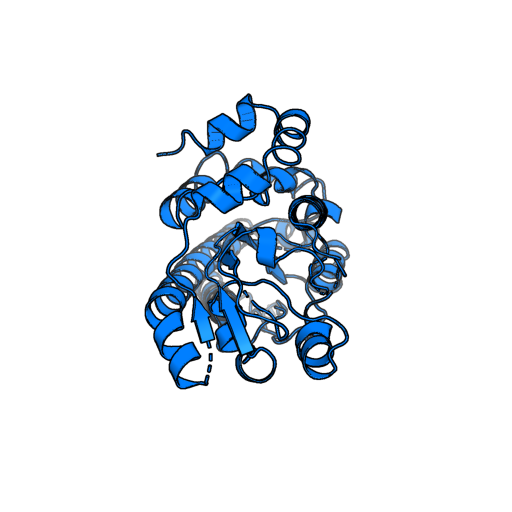 ? 11.339 45.011 64.074 1.00 8.11 330 GLN A C 1
ATOM 4739 O O . GLN A 1 321 ? 10.948 43.867 64.194 1.00 8.73 330 GLN A O 1
ATOM 4753 N N . ILE A 1 322 ? 11.514 45.562 62.885 1.00 7.62 331 ILE A N 1
ATOM 4754 C CA . ILE A 1 322 ? 11.266 44.816 61.652 1.00 7.74 331 ILE A CA 1
ATOM 4755 C C . ILE A 1 322 ? 12.317 43.715 61.440 1.00 8.10 331 ILE A C 1
ATOM 4756 O O . ILE A 1 322 ? 11.989 42.583 61.098 1.00 9.19 331 ILE A O 1
ATOM 4772 N N . ARG A 1 323 ? 13.589 44.044 61.649 1.00 8.43 332 ARG A N 1
ATOM 4773 C CA . ARG A 1 323 ? 14.662 43.061 61.465 1.00 9.92 332 ARG A CA 1
ATOM 4774 C C . ARG A 1 323 ? 14.533 41.883 62.420 1.00 12.85 332 ARG A C 1
ATOM 4775 O O . ARG A 1 323 ? 14.840 40.744 62.062 1.00 14.68 332 ARG A O 1
ATOM 4796 N N A SER A 1 324 ? 14.064 42.132 63.635 0.34 11.94 333 SER A N 1
ATOM 4797 N N B SER A 1 324 ? 14.081 42.164 63.630 0.66 11.14 333 SER A N 1
ATOM 4798 C CA A SER A 1 324 ? 13.997 41.071 64.639 0.34 14.82 333 SER A CA 1
ATOM 4799 C CA B SER A 1 324 ? 13.951 41.142 64.657 0.66 14.98 333 SER A CA 1
ATOM 4800 C C A SER A 1 324 ? 12.740 40.210 64.507 0.34 12.78 333 SER A C 1
ATOM 4801 C C B SER A 1 324 ? 12.954 40.068 64.240 0.66 16.37 333 SER A C 1
ATOM 4802 O O A SER A 1 324 ? 12.496 39.313 65.318 0.34 13.90 333 SER A O 1
ATOM 4803 O O B SER A 1 324 ? 13.104 38.892 64.587 0.66 15.13 333 SER A O 1
ATOM 4818 N N . ALA A 1 325 ? 11.943 40.486 63.478 1.00 17.05 334 ALA A N 1
ATOM 4819 C CA . ALA A 1 325 ? 10.807 39.62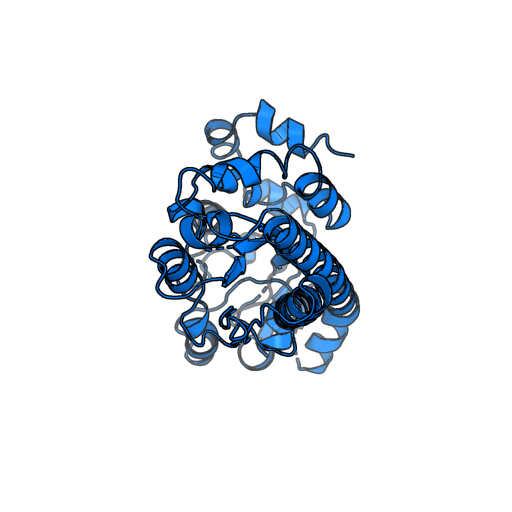9 63.153 1.00 23.30 334 ALA A CA 1
ATOM 4820 C C . ALA A 1 325 ? 11.284 38.361 62.466 1.00 31.48 334 ALA A C 1
ATOM 4821 O O . ALA A 1 325 ? 12.150 38.400 61.591 1.00 31.86 334 ALA A O 1
ATOM 4829 N N . GLN A 1 326 ? 10.618 37.265 62.826 1.00 57.18 335 GLN A N 1
ATOM 4830 C CA . GLN A 1 326 ? 11.171 35.902 62.881 1.00 60.55 335 GLN A CA 1
ATOM 4831 C C . GLN A 1 326 ? 11.971 35.426 61.677 1.00 61.73 335 GLN A C 1
ATOM 4832 O O . GLN A 1 326 ? 12.298 36.185 60.776 1.00 69.48 335 GLN A O 1
#

Radius of gyration: 18.84 Å; Cα contacts (8 Å, |Δi|>4): 574; chains: 1; bounding box: 62×31×44 Å

Organism: Verminephrobacter eiseniae (strain EF01-2) (NCBI:txid391735)

Solvent-accessible surface area: 12619 Å² total

B-factor: mean 13.2, std 8.95, range [4.09, 76.34]

Secondary structure (DSSP, 8-state):
-PPB--EE-SS-SSSHHHHHHHHHHHHHHHHTTTSB---EE-TTTT--HHHHHHHHHHTSSSEEEEESTTGGGT-GGGGGGGSTT--SSHHHHHHHHHSHHHHHHHHTTGGGT----EEEEEEEE--BSS----SGGGGTT------HHHHHHHHHTT------GGGHHHHHHHTSSSB----HHHHHHTTGGGT-SBEE----EEEEEEE--HHHHHHS-HHHHHHHHHHHHHHHHHHHHHHHHHHHHHHHHHHHT--EE----HHHHHHHTHHHHHHHHHHH-HHHHHHHHT--

CATH classification: 3.40.190.170